Protein AF-A0AAV0IC26-F1 (afdb_monomer_lite)

Secondary structure (DSSP, 8-state):
---EE-SSSSS-GGGS--S-GGGS-TT--SSS-S------TT-B-SS-HHHHS-SSS------STT---SSS-BHHHHHHHHHHHHHHTSGGGGEE-SEEEEEEEE---S--TT-TTS---EEEEEEEPPP---------SS--------PPPP--PPEEEEEES-------SSSS--PPP-TT---

Sequence (187 aa):
MVVLFEQKHDVGGQWLFDPDVEKEDPLGATKFMEVHSSIYNSLRLLSPREIMGYTDFPFLVKEGLGRDTRRFPGHRELWLYLKEFSVHFGVRELIRFNTRVEYVGMLEGNGVCGDLGNDLKWVVRSGKLDDDIISSGNGDVNDVDYDLSIDRVERNGEVVEEVFDAVVVGNGQYSYPQLPSIKGTYN

pLDDT: mean 81.94, std 20.4, range [30.33, 97.94]

Radius of gyration: 20.24 Å; chains: 1; bounding box: 41×47×64 Å

Foldseek 3Di:
DFAAEAQAPADDQQLPDDPPQVVFDPQNPDPDTPDRHPDDQADWAPAFQQVVQDPVQGLAADDDAPADRDRTGHSNNVRVSVRVVCVVVVVVVRYDHQKDWPDKDWDDDPDDPDDPPPQTKIKIKIWHHDPQPDPDPPDDDDDDDPPDDGDDDDDPTDIDIDMDSDDDDDNDDPRRDDDDDDPPDDD

Organism: NCBI:txid586396

InterPro domains:
  IPR020946 Flavin monooxygenase-like [PF00743] (4-104)
  IPR036188 FAD/NAD(P)-binding domain superfamily [G3DSA:3.50.50.60] (1-186)
  IPR036188 FAD/NAD(P)-binding domain superfamily [SSF51905] (2-184)
  IPR050346 Flavin-containing mon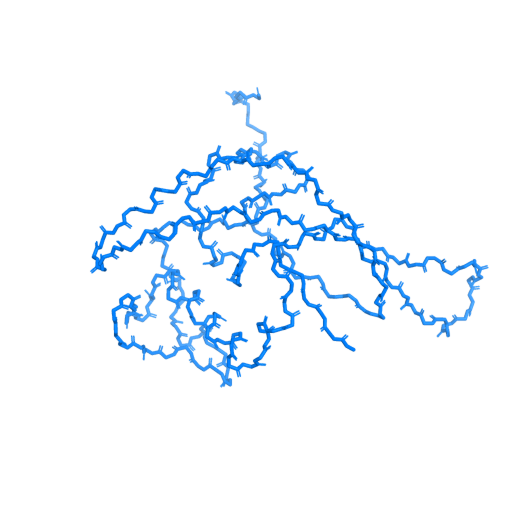ooxygenases-like [PTHR23023] (2-182)

Structure (mmCIF, N/CA/C/O backbone):
data_AF-A0AAV0IC26-F1
#
_entry.id   AF-A0AAV0IC26-F1
#
loop_
_atom_site.group_PDB
_atom_site.id
_atom_site.type_symbol
_atom_site.label_atom_id
_atom_site.label_alt_id
_atom_site.label_comp_id
_atom_site.label_asym_id
_atom_site.label_entity_id
_atom_site.label_seq_id
_atom_site.pdbx_PDB_ins_code
_atom_site.Cartn_x
_atom_site.Cartn_y
_atom_site.Cartn_z
_atom_site.occupancy
_atom_site.B_iso_or_equiv
_atom_site.auth_seq_id
_atom_site.auth_comp_id
_atom_site.auth_asym_id
_atom_site.auth_atom_id
_atom_site.pdbx_PDB_model_num
ATOM 1 N N . MET A 1 1 ? -14.973 -12.104 9.872 1.00 84.62 1 MET A N 1
ATOM 2 C CA . MET A 1 1 ? -15.022 -11.209 8.692 1.00 84.62 1 MET A CA 1
ATOM 3 C C . MET A 1 1 ? -13.732 -10.407 8.677 1.00 84.62 1 MET A C 1
ATOM 5 O O . MET A 1 1 ? -13.274 -10.060 9.756 1.00 84.62 1 MET A O 1
ATOM 9 N N . VAL A 1 2 ? -13.132 -10.161 7.512 1.00 94.94 2 VAL A N 1
ATOM 10 C CA . VAL A 1 2 ? -11.894 -9.371 7.382 1.00 94.94 2 VAL A CA 1
ATOM 11 C C . VAL A 1 2 ? -12.204 -8.137 6.544 1.00 94.94 2 VAL A C 1
ATOM 13 O O . VAL A 1 2 ? -12.902 -8.246 5.540 1.00 94.94 2 VAL A O 1
ATOM 16 N N . VAL A 1 3 ? -11.706 -6.982 6.975 1.00 96.94 3 VAL A N 1
ATOM 17 C CA . VAL A 1 3 ? -11.827 -5.698 6.278 1.00 96.94 3 VAL A CA 1
ATOM 18 C C . VAL A 1 3 ? -10.461 -5.030 6.310 1.00 96.94 3 VAL A C 1
ATOM 20 O O . VAL A 1 3 ? -9.798 -5.039 7.347 1.00 96.94 3 VAL A O 1
ATOM 23 N N . LEU A 1 4 ? -10.039 -4.468 5.182 1.00 97.94 4 LEU A N 1
ATOM 24 C CA . LEU A 1 4 ? -8.819 -3.677 5.076 1.00 97.94 4 LEU A CA 1
ATOM 25 C C . LEU A 1 4 ? -9.200 -2.214 4.853 1.00 97.94 4 LEU A C 1
ATOM 27 O O . LEU A 1 4 ? -10.139 -1.918 4.118 1.00 97.94 4 LEU A O 1
ATOM 31 N N . PHE A 1 5 ? -8.450 -1.302 5.460 1.00 97.50 5 PHE A N 1
ATOM 32 C CA . PHE A 1 5 ? -8.610 0.136 5.272 1.00 97.50 5 PHE A CA 1
ATOM 33 C C . PHE A 1 5 ? -7.370 0.671 4.562 1.00 97.50 5 PHE A C 1
ATOM 35 O O . PHE A 1 5 ? -6.255 0.426 5.019 1.00 97.50 5 PHE A O 1
ATOM 42 N N . GLU A 1 6 ? -7.569 1.374 3.450 1.00 96.94 6 GLU A N 1
ATOM 43 C CA . GLU A 1 6 ? -6.499 2.002 2.674 1.00 96.94 6 GLU A CA 1
ATOM 44 C C . GLU A 1 6 ? -6.838 3.480 2.484 1.00 96.94 6 GLU A C 1
ATOM 46 O O . GLU A 1 6 ? -7.932 3.827 2.030 1.00 96.94 6 GLU A O 1
ATOM 51 N N . GLN A 1 7 ? -5.897 4.349 2.853 1.00 94.38 7 GLN A N 1
ATOM 52 C CA . GLN A 1 7 ? -6.079 5.792 2.779 1.00 94.38 7 GLN A CA 1
ATOM 53 C C . GLN A 1 7 ? -6.169 6.268 1.327 1.00 94.38 7 GLN A C 1
ATOM 55 O O . GLN A 1 7 ? -6.916 7.202 1.055 1.00 94.38 7 GLN A O 1
ATOM 60 N N . LYS A 1 8 ? -5.412 5.664 0.405 1.00 93.19 8 LYS A N 1
ATOM 61 C CA . LYS A 1 8 ? -5.383 6.067 -1.008 1.00 93.19 8 LYS A CA 1
ATOM 62 C C . LYS A 1 8 ? -6.425 5.307 -1.842 1.00 93.19 8 LYS A C 1
ATOM 64 O O . LYS A 1 8 ? -7.134 4.420 -1.366 1.00 93.19 8 LYS A O 1
ATOM 69 N N . HIS A 1 9 ? -6.517 5.679 -3.115 1.00 94.19 9 HIS A N 1
ATOM 70 C CA . HIS A 1 9 ? -7.501 5.158 -4.069 1.00 94.19 9 HIS A CA 1
ATOM 71 C C . HIS A 1 9 ? -7.128 3.785 -4.656 1.00 94.19 9 HIS A C 1
ATOM 73 O O . HIS A 1 9 ? -7.937 3.156 -5.341 1.00 94.19 9 HIS A O 1
ATOM 79 N N . ASP A 1 10 ? -5.898 3.316 -4.434 1.00 96.06 10 ASP A N 1
ATOM 80 C CA . ASP A 1 10 ? -5.418 2.033 -4.938 1.00 96.06 10 ASP A CA 1
ATOM 81 C C . ASP A 1 10 ? -4.422 1.388 -3.968 1.00 96.06 10 ASP A C 1
ATOM 83 O O . ASP A 1 10 ? -3.937 2.012 -3.026 1.00 96.06 10 ASP A O 1
ATOM 87 N N . VAL A 1 11 ? -4.117 0.114 -4.205 1.00 96.69 11 VAL A N 1
ATOM 88 C CA . VAL A 1 11 ? -3.103 -0.619 -3.446 1.00 96.69 11 VAL A CA 1
ATOM 89 C C . VAL A 1 11 ? -1.700 -0.142 -3.804 1.00 96.69 11 VAL A C 1
ATOM 91 O O . VAL A 1 11 ? -1.452 0.398 -4.883 1.00 96.69 11 VAL A O 1
ATOM 94 N N . GLY A 1 12 ? -0.750 -0.453 -2.927 1.00 95.44 12 GLY A N 1
ATOM 95 C CA . GLY A 1 12 ? 0.678 -0.315 -3.203 1.00 95.44 12 GLY A CA 1
ATOM 96 C C . GLY A 1 12 ? 1.446 0.367 -2.083 1.00 95.44 12 GLY A C 1
ATOM 97 O O . GLY A 1 12 ? 2.653 0.144 -1.985 1.00 95.44 12 GLY A O 1
ATOM 98 N N . GLY A 1 13 ? 0.770 1.151 -1.235 1.00 95.38 13 GLY A N 1
ATOM 99 C CA . GLY A 1 13 ? 1.410 1.936 -0.181 1.00 95.38 13 GLY A CA 1
ATOM 100 C C . GLY A 1 13 ? 2.555 2.758 -0.769 1.00 95.38 13 GLY A C 1
ATOM 101 O O . GLY A 1 13 ? 2.348 3.551 -1.683 1.00 95.38 13 GLY A O 1
ATOM 102 N N . GLN A 1 14 ? 3.783 2.478 -0.331 1.00 94.19 14 GLN A N 1
ATOM 103 C CA . GLN A 1 14 ? 5.001 3.086 -0.871 1.00 94.19 14 GLN A CA 1
ATOM 104 C C . GLN A 1 14 ? 5.098 3.022 -2.407 1.00 94.19 14 GLN A C 1
ATOM 106 O O . GLN A 1 14 ? 5.594 3.957 -3.025 1.00 94.19 14 GLN A O 1
ATOM 111 N N . TRP A 1 15 ? 4.634 1.938 -3.036 1.00 96.44 15 TRP A N 1
ATOM 112 C CA . TRP A 1 15 ? 4.764 1.705 -4.480 1.00 96.44 15 TRP A CA 1
ATOM 113 C C . TRP A 1 15 ? 3.734 2.447 -5.335 1.00 96.44 15 TRP A C 1
ATOM 115 O O . TRP A 1 15 ? 3.917 2.540 -6.551 1.00 96.44 15 TRP A O 1
ATOM 125 N N . LEU A 1 16 ? 2.688 2.998 -4.713 1.00 95.62 16 LEU A N 1
ATOM 126 C CA . LEU A 1 16 ? 1.742 3.895 -5.365 1.00 95.62 16 LEU A CA 1
ATOM 127 C C . LEU A 1 16 ? 2.357 5.300 -5.415 1.00 95.62 16 LEU A C 1
ATOM 129 O O . LEU A 1 16 ? 2.228 6.078 -4.476 1.00 95.62 16 LEU A O 1
ATOM 133 N N . PHE A 1 17 ? 3.087 5.577 -6.494 1.00 94.62 17 PHE A N 1
ATOM 134 C CA . PHE A 1 17 ? 3.749 6.863 -6.717 1.00 94.62 17 PHE A CA 1
ATOM 135 C C . PHE A 1 17 ? 2.742 8.018 -6.774 1.00 94.62 17 PHE A C 1
ATOM 137 O O . PHE A 1 17 ? 1.693 7.890 -7.406 1.00 94.62 17 PHE A O 1
ATOM 144 N N . ASP A 1 18 ? 3.103 9.137 -6.149 1.00 91.44 18 ASP A N 1
ATOM 145 C CA . ASP A 1 18 ? 2.334 10.378 -6.132 1.00 91.44 18 ASP A CA 1
ATOM 146 C C . ASP A 1 18 ? 3.257 11.530 -6.581 1.00 91.44 18 ASP A C 1
ATOM 148 O O . ASP A 1 18 ? 4.258 11.787 -5.906 1.00 91.44 18 ASP A O 1
ATOM 152 N N . PRO A 1 19 ? 3.004 12.169 -7.739 1.00 90.25 19 PRO A N 1
ATOM 153 C CA . PRO A 1 19 ? 3.822 13.285 -8.208 1.00 90.25 19 PRO A CA 1
ATOM 154 C C . PRO A 1 19 ? 3.570 14.584 -7.425 1.00 90.25 19 PRO A C 1
ATOM 156 O O . PRO A 1 19 ? 4.445 15.450 -7.402 1.00 90.25 19 PRO A O 1
ATOM 159 N N . ASP A 1 20 ? 2.424 14.721 -6.752 1.00 86.50 20 ASP A N 1
ATOM 160 C CA . ASP A 1 20 ? 1.957 15.984 -6.172 1.00 86.50 20 ASP A CA 1
ATOM 161 C C . ASP A 1 20 ? 2.445 16.184 -4.730 1.00 86.50 20 ASP A C 1
ATOM 163 O O . ASP A 1 20 ? 1.667 16.393 -3.795 1.00 86.50 20 ASP A O 1
ATOM 167 N N . VAL A 1 21 ? 3.763 16.138 -4.538 1.00 83.44 21 VAL A N 1
ATOM 168 C CA . VAL A 1 21 ? 4.383 16.197 -3.202 1.00 83.44 21 VAL A CA 1
ATOM 169 C C . VAL A 1 21 ? 4.314 17.582 -2.551 1.00 83.44 21 VAL A C 1
ATOM 171 O O . VAL A 1 21 ? 4.298 17.688 -1.329 1.00 83.44 21 VAL A O 1
ATOM 174 N N . GLU A 1 22 ? 4.215 18.643 -3.356 1.00 79.44 22 GLU A N 1
ATOM 175 C CA . GLU A 1 22 ? 4.226 20.048 -2.906 1.00 79.44 22 GLU A CA 1
ATOM 176 C C . GLU A 1 22 ? 2.975 20.447 -2.101 1.00 79.44 22 GLU A C 1
ATOM 178 O O . GLU A 1 22 ? 2.914 21.534 -1.527 1.00 79.44 22 GLU A O 1
ATOM 183 N N . LYS A 1 23 ? 1.949 19.586 -2.076 1.00 72.62 23 LYS A N 1
ATOM 184 C CA . LYS A 1 23 ? 0.718 19.795 -1.298 1.00 72.62 23 LYS A CA 1
ATOM 185 C C . LYS A 1 23 ? 0.900 19.461 0.188 1.00 72.62 23 LYS A C 1
ATOM 187 O O . LYS A 1 23 ? 0.085 19.892 1.003 1.00 72.62 23 LYS A O 1
ATOM 192 N N . GLU A 1 24 ? 1.933 18.695 0.530 1.00 78.31 24 GLU A N 1
ATOM 193 C CA . GLU A 1 24 ? 2.245 18.274 1.894 1.00 78.31 24 GLU A CA 1
ATOM 194 C C . GLU A 1 24 ? 3.224 19.246 2.561 1.00 78.31 24 GLU A C 1
ATOM 196 O O . GLU A 1 24 ? 4.026 19.901 1.897 1.00 78.31 24 GLU A O 1
ATOM 201 N N . ASP A 1 25 ? 3.200 19.311 3.892 1.00 79.44 25 ASP A N 1
ATOM 202 C CA . ASP A 1 25 ? 4.288 19.949 4.629 1.00 79.44 25 ASP A CA 1
ATOM 203 C C . ASP A 1 25 ? 5.599 19.165 4.399 1.00 79.44 25 ASP A C 1
ATOM 205 O O . ASP A 1 25 ? 5.685 18.000 4.805 1.00 79.44 25 ASP A O 1
ATOM 209 N N . PRO A 1 26 ? 6.654 19.780 3.827 1.00 70.56 26 PRO A N 1
ATOM 210 C CA . PRO A 1 26 ? 7.939 19.114 3.607 1.00 70.56 26 PRO A CA 1
ATOM 211 C C . PRO A 1 26 ? 8.573 18.550 4.887 1.00 70.56 26 PRO A C 1
ATOM 213 O O . PRO A 1 26 ? 9.424 17.660 4.822 1.00 70.56 26 PRO A O 1
ATOM 216 N N . LEU A 1 27 ? 8.188 19.078 6.053 1.00 74.88 27 LEU A N 1
ATOM 217 C CA . LEU A 1 27 ? 8.675 18.648 7.361 1.00 74.88 27 LEU A CA 1
ATOM 218 C C . LEU A 1 27 ? 7.801 17.563 8.004 1.00 74.88 27 LEU A C 1
ATOM 220 O O . LEU A 1 27 ? 8.161 17.051 9.065 1.00 74.88 27 LEU A O 1
ATOM 224 N N . GLY A 1 28 ? 6.667 17.209 7.392 1.00 70.50 28 GLY A N 1
ATOM 225 C CA . GLY A 1 28 ? 5.731 16.221 7.922 1.00 70.50 28 GLY A CA 1
ATOM 226 C C . GLY A 1 28 ? 5.145 16.611 9.281 1.00 70.50 28 GLY A C 1
ATOM 227 O O . GLY A 1 28 ? 4.908 15.737 10.115 1.00 70.50 28 GLY A O 1
ATOM 228 N N . ALA A 1 29 ? 4.931 17.909 9.547 1.00 70.25 29 ALA A N 1
ATOM 229 C CA . ALA A 1 29 ? 4.375 18.365 10.826 1.00 70.25 29 ALA A CA 1
ATOM 230 C C . ALA A 1 29 ? 2.869 18.071 10.970 1.00 70.25 29 ALA A C 1
ATOM 232 O O . ALA A 1 29 ? 2.254 18.384 11.995 1.00 70.25 29 ALA A O 1
ATOM 233 N N . THR A 1 30 ? 2.255 17.462 9.956 1.00 77.38 30 THR A N 1
ATOM 234 C CA . THR A 1 30 ? 0.857 17.051 9.964 1.00 77.38 30 THR A CA 1
ATOM 235 C C . THR A 1 30 ? 0.692 15.728 10.718 1.00 77.38 30 THR A C 1
ATOM 237 O O . THR A 1 30 ? 1.507 14.808 10.652 1.00 77.38 30 THR A O 1
ATOM 240 N N . LYS A 1 31 ? -0.407 15.599 11.475 1.00 76.81 31 LYS A N 1
ATOM 241 C CA . LYS A 1 31 ? -0.734 14.344 12.179 1.00 76.81 31 LYS A CA 1
ATOM 242 C C . LYS A 1 31 ? -0.907 13.177 11.195 1.00 76.81 31 LYS A C 1
ATOM 244 O O . LYS A 1 31 ? -0.559 12.042 11.515 1.00 76.81 31 LYS A O 1
ATOM 249 N N . PHE A 1 32 ? -1.456 13.464 10.018 1.00 80.69 32 PHE A N 1
ATOM 250 C CA . PHE A 1 32 ? -1.707 12.501 8.954 1.00 80.69 32 PHE A CA 1
ATOM 251 C C . PHE A 1 32 ? -1.086 13.021 7.662 1.00 80.69 32 PHE A C 1
ATOM 253 O O . PHE A 1 32 ? -1.483 14.090 7.208 1.00 80.69 32 PHE A O 1
ATOM 260 N N . MET A 1 33 ? -0.170 12.243 7.088 1.00 81.50 33 MET A N 1
ATOM 261 C CA . MET A 1 33 ? 0.416 12.523 5.777 1.00 81.50 33 MET A CA 1
ATOM 262 C C . MET A 1 33 ? -0.602 12.201 4.682 1.00 81.50 33 MET A C 1
ATOM 264 O O . MET A 1 33 ? -1.131 11.088 4.633 1.00 81.50 33 MET A O 1
ATOM 268 N N . GLU A 1 34 ? -0.872 13.147 3.797 1.00 82.94 34 GLU A N 1
ATOM 269 C CA . GLU A 1 34 ? -1.635 12.965 2.563 1.00 82.94 34 GLU A CA 1
ATOM 270 C C . GLU A 1 34 ? -0.793 12.243 1.501 1.00 82.94 34 GLU A C 1
ATOM 272 O O . GLU A 1 34 ? -1.289 11.339 0.811 1.00 82.94 34 GLU A O 1
ATOM 277 N N . VAL A 1 35 ? 0.497 12.586 1.425 1.00 88.81 35 VAL A N 1
ATOM 278 C CA . VAL A 1 35 ? 1.479 11.935 0.550 1.00 88.81 35 VAL A CA 1
ATOM 279 C C . VAL A 1 35 ? 2.189 10.822 1.319 1.00 88.81 35 VAL A C 1
ATOM 281 O O . VAL A 1 35 ? 3.074 11.054 2.138 1.00 88.81 35 VAL A O 1
ATOM 284 N N . HIS A 1 36 ? 1.778 9.577 1.068 1.00 90.56 36 HIS A N 1
ATOM 285 C CA . HIS A 1 36 ? 2.336 8.406 1.752 1.00 90.56 36 HIS A CA 1
ATOM 286 C C . HIS A 1 36 ? 3.600 7.850 1.077 1.00 90.56 36 HIS A C 1
ATOM 288 O O . HIS A 1 36 ? 4.474 7.300 1.750 1.00 90.56 36 HIS A O 1
ATOM 294 N N . SER A 1 37 ? 3.682 7.950 -0.253 1.00 92.50 37 SER A N 1
ATOM 295 C CA . SER A 1 37 ? 4.801 7.419 -1.026 1.00 92.50 37 SER A CA 1
ATOM 296 C C . SER A 1 37 ? 5.987 8.374 -1.003 1.00 92.50 37 SER A C 1
ATOM 298 O O . SER A 1 37 ? 5.871 9.550 -1.318 1.00 92.50 37 SER A O 1
ATOM 300 N N . SER A 1 38 ? 7.155 7.822 -0.707 1.00 91.75 38 SER A N 1
ATOM 301 C CA . SER A 1 38 ? 8.470 8.476 -0.808 1.00 91.75 38 SER A CA 1
ATOM 302 C C . SER A 1 38 ? 9.248 7.976 -2.037 1.00 91.75 38 SER A C 1
ATOM 304 O O . SER A 1 38 ? 10.479 8.040 -2.082 1.00 91.75 38 SER A O 1
ATOM 306 N N . ILE A 1 39 ? 8.556 7.386 -3.018 1.00 94.31 39 ILE A N 1
ATOM 307 C CA . ILE A 1 39 ? 9.160 6.966 -4.285 1.00 94.31 39 ILE A CA 1
ATOM 308 C C . ILE A 1 39 ? 9.278 8.163 -5.219 1.00 94.31 39 ILE A C 1
ATOM 310 O O . ILE A 1 39 ? 8.367 8.969 -5.340 1.00 94.31 39 ILE A O 1
ATOM 314 N N . TYR A 1 40 ? 10.395 8.235 -5.934 1.00 93.44 40 TYR A N 1
ATOM 315 C CA . TYR A 1 40 ? 10.608 9.179 -7.023 1.00 93.44 40 TYR A CA 1
ATOM 316 C C . TYR A 1 40 ? 10.356 8.508 -8.380 1.00 93.44 40 TYR A C 1
ATOM 318 O O . TYR A 1 40 ? 10.613 7.316 -8.551 1.00 93.44 40 TYR A O 1
ATOM 326 N N . ASN A 1 41 ? 9.918 9.289 -9.370 1.00 93.88 41 ASN A N 1
ATOM 327 C CA . ASN A 1 41 ? 9.509 8.796 -10.693 1.00 93.88 41 ASN A CA 1
ATOM 328 C C . ASN A 1 41 ? 10.577 7.924 -11.395 1.00 93.88 41 ASN A C 1
ATOM 330 O O . ASN A 1 41 ? 10.284 6.921 -12.038 1.00 93.88 41 ASN A O 1
ATOM 334 N N . SER A 1 42 ? 11.860 8.268 -11.250 1.00 95.38 42 SER A N 1
ATOM 335 C CA . SER A 1 42 ? 12.960 7.524 -11.882 1.00 95.38 42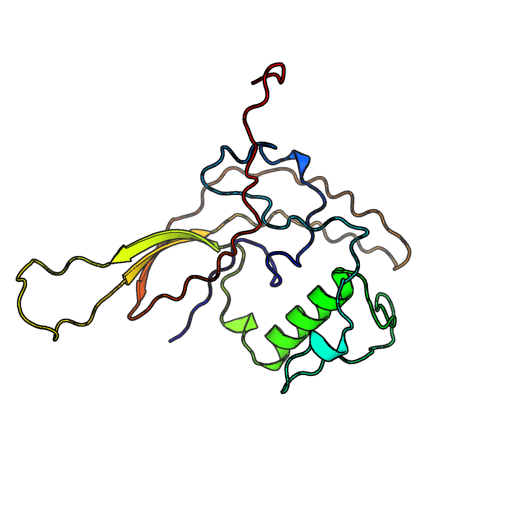 SER A CA 1
ATOM 336 C C . SER A 1 42 ? 13.399 6.263 -11.120 1.00 95.38 42 SER A C 1
ATOM 338 O O . SER A 1 42 ? 14.342 5.589 -11.553 1.00 95.38 42 SER A O 1
ATOM 340 N N . LEU A 1 43 ? 12.746 5.916 -10.001 1.00 96.94 43 LEU A N 1
ATOM 341 C CA . LEU A 1 43 ? 13.147 4.800 -9.147 1.00 96.94 43 LEU A CA 1
ATOM 342 C C . LEU A 1 43 ? 13.070 3.468 -9.892 1.00 96.94 43 LEU A C 1
ATOM 344 O O . LEU A 1 43 ? 12.044 3.085 -10.462 1.00 96.94 43 LEU A O 1
ATOM 348 N N . ARG A 1 44 ? 14.161 2.710 -9.792 1.00 96.69 44 ARG A N 1
ATOM 349 C CA . ARG A 1 44 ? 14.235 1.296 -10.161 1.00 96.69 44 ARG A CA 1
ATOM 350 C C . ARG A 1 44 ? 14.449 0.450 -8.929 1.00 96.69 44 ARG A C 1
ATOM 352 O O . ARG A 1 44 ? 15.066 0.894 -7.963 1.00 96.69 44 ARG A O 1
ATOM 359 N N . LEU A 1 45 ? 13.969 -0.785 -8.991 1.00 96.19 45 LEU A N 1
ATOM 360 C CA . LEU A 1 45 ? 14.202 -1.740 -7.924 1.00 96.19 45 LEU A CA 1
ATOM 361 C C . LEU A 1 45 ? 15.705 -1.968 -7.753 1.00 96.19 45 LEU A C 1
ATOM 363 O O . LEU A 1 45 ? 16.428 -2.199 -8.721 1.00 96.19 45 LEU A O 1
ATOM 367 N N . LEU A 1 46 ? 16.154 -1.937 -6.500 1.00 95.75 46 LEU A N 1
ATOM 368 C CA . LEU A 1 46 ? 17.521 -2.305 -6.125 1.00 95.75 46 LEU A CA 1
ATOM 369 C C . LEU A 1 46 ? 17.744 -3.823 -6.222 1.00 95.75 46 LEU A C 1
ATOM 371 O O . LEU A 1 46 ? 18.874 -4.286 -6.353 1.00 95.75 46 LEU A O 1
ATOM 375 N N . SER A 1 47 ? 16.656 -4.591 -6.179 1.00 95.69 47 SER A N 1
ATOM 376 C CA . SER A 1 47 ? 16.644 -6.049 -6.195 1.00 95.69 47 SER A CA 1
ATOM 377 C C . SER A 1 47 ? 16.041 -6.584 -7.498 1.00 95.69 47 SER A C 1
ATOM 379 O O . SER A 1 47 ? 15.124 -5.966 -8.048 1.00 95.69 47 SER A O 1
ATOM 381 N N . PRO A 1 48 ? 16.531 -7.730 -8.004 1.00 96.62 48 PRO A N 1
ATOM 382 C CA . PRO A 1 48 ? 15.981 -8.347 -9.202 1.00 96.62 48 PRO A CA 1
ATOM 383 C C . PRO A 1 48 ? 14.562 -8.874 -8.939 1.00 96.62 48 PRO A C 1
ATOM 385 O O . PRO A 1 48 ? 14.254 -9.312 -7.827 1.00 96.62 48 PRO A O 1
ATOM 388 N N . ARG A 1 49 ? 13.693 -8.846 -9.958 1.00 96.12 49 ARG A N 1
ATOM 389 C CA . ARG A 1 49 ? 12.277 -9.256 -9.840 1.00 96.12 49 ARG A CA 1
ATOM 390 C C . ARG A 1 49 ? 12.100 -10.649 -9.226 1.00 96.12 49 ARG A C 1
ATOM 392 O O . ARG A 1 49 ? 11.183 -10.869 -8.445 1.00 96.12 49 ARG A O 1
ATOM 399 N N . GLU A 1 50 ? 13.026 -11.559 -9.504 1.00 95.12 50 GLU A N 1
ATOM 400 C CA . GLU A 1 50 ? 12.986 -12.959 -9.086 1.00 95.12 50 GLU A CA 1
ATOM 401 C C . GLU A 1 50 ? 13.014 -13.136 -7.563 1.00 95.12 50 GLU A C 1
ATOM 403 O O . GLU A 1 50 ? 12.430 -14.093 -7.067 1.00 95.12 50 GLU A O 1
ATOM 408 N N . ILE A 1 51 ? 13.658 -12.223 -6.823 1.00 95.94 51 ILE A N 1
ATOM 409 C CA . ILE A 1 51 ? 13.694 -12.273 -5.348 1.00 95.94 51 ILE A CA 1
ATOM 410 C C . ILE A 1 51 ? 12.648 -11.366 -4.693 1.00 95.94 51 ILE A C 1
ATOM 412 O O . ILE A 1 51 ? 12.485 -11.397 -3.479 1.00 95.94 51 ILE A O 1
ATOM 416 N N . MET A 1 52 ? 11.973 -10.539 -5.491 1.00 95.25 52 MET A N 1
ATOM 417 C CA . MET A 1 52 ? 10.904 -9.644 -5.043 1.00 95.25 52 MET A CA 1
ATOM 418 C C . MET A 1 52 ? 9.516 -10.286 -5.188 1.00 95.25 52 MET A C 1
ATOM 420 O O . MET A 1 52 ? 8.552 -9.787 -4.613 1.00 95.25 52 MET A O 1
ATOM 424 N N . GLY A 1 53 ? 9.401 -11.364 -5.971 1.00 95.81 53 GLY A N 1
ATOM 425 C CA . GLY A 1 53 ? 8.162 -12.118 -6.144 1.00 95.81 53 GLY A CA 1
ATOM 426 C C . GLY A 1 53 ? 7.833 -13.023 -4.957 1.00 95.81 53 GLY A C 1
ATOM 427 O O . GLY A 1 53 ? 8.725 -13.502 -4.256 1.00 95.81 53 GLY A O 1
ATOM 428 N N . TYR A 1 54 ? 6.545 -13.297 -4.764 1.00 96.69 54 TYR A N 1
ATOM 429 C CA . TYR A 1 54 ? 6.079 -14.281 -3.792 1.00 96.69 54 TYR A CA 1
ATOM 430 C C . TYR A 1 54 ? 6.230 -15.694 -4.359 1.00 96.69 54 TYR A C 1
ATOM 432 O O . TYR A 1 54 ? 6.216 -15.904 -5.573 1.00 96.69 54 TYR A O 1
ATOM 440 N N . THR A 1 55 ? 6.381 -16.684 -3.479 1.00 95.62 55 THR A N 1
ATOM 441 C CA . THR A 1 55 ? 6.606 -18.081 -3.887 1.00 95.62 55 THR A CA 1
ATOM 442 C C . THR A 1 55 ? 5.420 -18.666 -4.663 1.00 95.62 55 THR A C 1
ATOM 444 O O . THR A 1 55 ? 5.619 -19.456 -5.580 1.00 95.62 55 THR A O 1
ATOM 447 N N . ASP A 1 56 ? 4.201 -18.262 -4.318 1.00 96.56 56 ASP A N 1
ATOM 448 C CA . ASP A 1 56 ? 2.931 -18.667 -4.931 1.00 96.56 56 ASP A CA 1
ATOM 449 C C . ASP A 1 56 ? 2.423 -17.688 -6.004 1.00 96.56 56 ASP A C 1
ATOM 451 O O . ASP A 1 56 ? 1.491 -18.005 -6.743 1.00 96.56 56 ASP A O 1
ATOM 455 N N . PHE A 1 57 ? 3.062 -16.526 -6.141 1.00 97.62 57 PHE A N 1
ATOM 456 C CA . PHE A 1 57 ? 2.758 -15.532 -7.164 1.00 97.62 57 PHE A CA 1
ATOM 457 C C . PHE A 1 57 ? 4.062 -14.914 -7.687 1.00 97.62 57 PHE A C 1
ATOM 459 O O . PHE A 1 57 ? 4.468 -13.842 -7.249 1.00 97.62 57 PHE A O 1
ATOM 466 N N . PRO A 1 58 ? 4.787 -15.596 -8.588 1.00 97.31 58 PRO A N 1
ATOM 467 C CA . PRO A 1 58 ? 6.109 -15.152 -9.011 1.00 97.31 58 PRO A CA 1
ATOM 468 C C . PRO A 1 58 ? 6.049 -13.855 -9.829 1.00 97.31 58 PRO A C 1
ATOM 470 O O . PRO A 1 58 ? 5.187 -13.668 -10.691 1.00 97.31 58 PRO A O 1
ATOM 473 N N . PHE A 1 59 ? 7.027 -12.972 -9.621 1.00 97.56 59 PHE A N 1
ATOM 474 C CA . PHE A 1 59 ? 7.141 -11.710 -10.353 1.00 97.56 59 PHE A CA 1
ATOM 475 C C . PHE A 1 59 ? 7.818 -11.918 -11.717 1.00 97.56 59 PHE A C 1
ATOM 477 O O . PHE A 1 59 ? 9.010 -11.671 -11.910 1.00 97.56 59 PHE A O 1
ATOM 484 N N . LEU A 1 60 ? 7.039 -12.427 -12.671 1.00 96.12 60 LEU A N 1
ATOM 485 C CA . LEU A 1 60 ? 7.506 -12.795 -14.009 1.00 96.12 60 LEU A CA 1
ATOM 486 C C . LEU A 1 60 ? 7.599 -11.598 -14.964 1.00 96.12 60 LEU A C 1
ATOM 488 O O . LEU A 1 60 ? 7.025 -10.532 -14.740 1.00 96.12 60 LEU A O 1
ATOM 492 N N . VAL A 1 61 ? 8.349 -11.776 -16.054 1.00 97.25 61 VAL A N 1
ATOM 493 C CA . VAL A 1 61 ? 8.365 -10.825 -17.173 1.00 97.25 61 VAL A CA 1
ATOM 494 C C . VAL A 1 61 ? 7.024 -10.881 -17.893 1.00 97.25 61 VAL A C 1
ATOM 496 O O . VAL A 1 61 ? 6.569 -11.954 -18.284 1.00 97.25 61 VAL A O 1
ATOM 499 N N . LYS A 1 62 ? 6.406 -9.713 -18.071 1.00 94.81 62 LYS A N 1
ATOM 500 C CA . LYS A 1 62 ? 5.208 -9.532 -18.886 1.00 94.81 62 LYS A CA 1
ATOM 501 C C . LYS A 1 62 ? 5.523 -8.562 -20.010 1.00 94.81 62 LYS A C 1
ATOM 503 O O . LYS A 1 62 ? 6.073 -7.491 -19.770 1.00 94.81 62 LYS A O 1
ATOM 508 N N . GLU A 1 63 ? 5.188 -8.957 -21.227 1.00 93.94 63 GLU A N 1
ATOM 509 C CA . GLU A 1 63 ? 5.282 -8.093 -22.398 1.00 93.94 63 GLU A CA 1
ATOM 510 C C . GLU A 1 63 ? 3.979 -7.316 -22.580 1.00 93.94 63 GLU A C 1
ATOM 512 O O . GLU A 1 63 ? 2.915 -7.730 -22.116 1.00 93.94 63 GLU A O 1
ATOM 517 N N . GLY A 1 64 ? 4.067 -6.173 -23.251 1.00 92.38 64 GLY A N 1
ATOM 518 C CA . GLY A 1 64 ? 2.922 -5.321 -23.528 1.00 92.38 64 GLY A CA 1
ATOM 519 C C . GLY A 1 64 ? 3.209 -3.855 -23.255 1.00 92.38 64 GLY A C 1
ATOM 520 O O . GLY A 1 64 ? 4.234 -3.473 -22.685 1.00 92.38 64 GLY A O 1
ATOM 521 N N . LEU A 1 65 ? 2.273 -3.026 -23.690 1.00 90.31 65 LEU A N 1
ATOM 522 C CA . LEU A 1 65 ? 2.376 -1.584 -23.576 1.00 90.31 65 LEU A CA 1
ATOM 523 C C . LEU A 1 65 ? 2.419 -1.153 -22.103 1.00 90.31 65 LEU A C 1
ATOM 525 O O . LEU A 1 65 ? 1.580 -1.552 -21.296 1.00 90.31 65 LEU A O 1
ATOM 529 N N . GLY A 1 66 ? 3.425 -0.355 -21.746 1.00 88.81 66 GLY A N 1
ATOM 530 C CA . GLY A 1 66 ? 3.624 0.120 -20.377 1.00 88.81 66 GLY A CA 1
ATOM 531 C C . GLY A 1 66 ? 4.174 -0.922 -19.395 1.00 88.81 66 GLY A C 1
ATOM 532 O O . GLY A 1 66 ? 4.157 -0.657 -18.194 1.00 88.81 66 GLY A O 1
ATOM 533 N N . ARG A 1 67 ? 4.651 -2.088 -19.853 1.00 95.88 67 ARG A N 1
ATOM 534 C CA . ARG A 1 67 ? 5.394 -3.037 -19.005 1.00 95.88 67 ARG A CA 1
ATOM 535 C C . ARG A 1 67 ? 6.893 -2.794 -19.076 1.00 95.88 67 ARG A C 1
ATOM 537 O O . ARG A 1 67 ? 7.430 -2.378 -20.100 1.00 95.88 67 ARG A O 1
ATOM 544 N N . ASP A 1 68 ? 7.574 -3.100 -17.981 1.00 96.88 68 ASP A N 1
ATOM 545 C CA . ASP A 1 68 ? 9.028 -3.086 -17.911 1.00 96.88 68 ASP A CA 1
ATOM 546 C C . ASP A 1 68 ? 9.558 -4.521 -17.878 1.00 96.88 68 ASP A C 1
ATOM 548 O O . ASP A 1 68 ? 9.329 -5.245 -16.913 1.00 96.88 68 ASP A O 1
ATOM 552 N N . THR A 1 69 ? 10.291 -4.943 -18.910 1.00 97.25 69 THR A N 1
ATOM 553 C CA . THR A 1 69 ? 10.828 -6.311 -19.036 1.00 97.25 69 THR A CA 1
ATOM 554 C C . THR A 1 69 ? 12.220 -6.491 -18.420 1.00 97.25 69 THR A C 1
ATOM 556 O O . THR A 1 69 ? 12.756 -7.599 -18.394 1.00 97.25 69 THR A O 1
ATOM 559 N N . ARG A 1 70 ? 12.834 -5.426 -17.887 1.00 96.94 70 ARG A N 1
ATOM 560 C CA . ARG A 1 70 ? 14.206 -5.459 -17.353 1.00 96.94 70 ARG A CA 1
ATOM 561 C C . ARG A 1 70 ? 14.272 -6.254 -16.055 1.00 96.94 70 ARG A C 1
ATOM 563 O O . ARG A 1 70 ? 13.372 -6.181 -15.227 1.00 96.94 70 ARG A O 1
ATOM 570 N N . ARG A 1 71 ? 15.381 -6.950 -15.798 1.00 96.50 71 ARG A N 1
ATOM 571 C CA . ARG A 1 71 ? 15.568 -7.717 -14.548 1.00 96.50 71 ARG A CA 1
ATOM 572 C C . ARG A 1 71 ? 15.415 -6.865 -13.275 1.00 96.50 71 ARG A C 1
ATOM 574 O O . ARG A 1 71 ? 14.897 -7.355 -12.279 1.00 96.50 71 ARG A O 1
ATOM 581 N N . PHE A 1 72 ? 15.794 -5.587 -13.361 1.00 97.62 72 PHE A N 1
ATOM 582 C CA . PHE A 1 72 ? 15.606 -4.547 -12.343 1.00 97.62 72 PHE A CA 1
ATOM 583 C C . PHE A 1 72 ? 14.640 -3.480 -12.888 1.00 97.62 72 PHE A C 1
ATOM 585 O O . PHE A 1 72 ? 15.084 -2.488 -13.490 1.00 97.62 72 PHE A O 1
ATOM 592 N N . PRO A 1 73 ? 13.321 -3.721 -12.799 1.00 97.38 73 PRO A N 1
ATOM 593 C CA . PRO A 1 73 ? 12.346 -2.834 -13.408 1.00 97.38 73 PRO A CA 1
ATOM 594 C C . PRO A 1 73 ? 12.169 -1.529 -12.613 1.00 97.38 73 PRO A C 1
ATOM 596 O O . PRO A 1 73 ? 12.666 -1.384 -11.496 1.00 97.38 73 PRO A O 1
ATOM 599 N N . GLY A 1 74 ? 11.472 -0.561 -13.202 1.00 97.00 74 GLY A N 1
ATOM 600 C CA . GLY A 1 74 ? 10.993 0.643 -12.522 1.00 97.00 74 GLY A CA 1
ATOM 601 C C . GLY A 1 74 ? 9.941 0.334 -11.451 1.00 97.00 74 GLY A C 1
ATOM 602 O O . GLY A 1 74 ? 9.285 -0.709 -11.497 1.00 97.00 74 GLY A O 1
ATOM 603 N N . HIS A 1 75 ? 9.737 1.261 -10.513 1.00 96.94 75 HIS A N 1
ATOM 604 C CA . HIS A 1 75 ? 8.762 1.112 -9.422 1.00 96.94 75 HIS A CA 1
ATOM 605 C C . HIS A 1 75 ? 7.339 0.783 -9.915 1.00 96.94 75 HIS A C 1
ATOM 607 O O . HIS A 1 75 ? 6.641 -0.023 -9.301 1.00 96.94 75 HIS A O 1
ATOM 613 N N . ARG A 1 76 ? 6.930 1.343 -11.065 1.00 96.62 76 ARG A N 1
ATOM 614 C CA . ARG A 1 76 ? 5.606 1.126 -11.667 1.00 96.62 76 ARG A CA 1
ATOM 615 C C . ARG A 1 76 ? 5.320 -0.346 -11.972 1.00 96.62 76 ARG A C 1
ATOM 617 O O . ARG A 1 76 ? 4.196 -0.798 -11.794 1.00 96.62 76 ARG A O 1
ATOM 624 N N . GLU A 1 77 ? 6.322 -1.103 -12.408 1.00 97.81 77 GLU A N 1
ATOM 625 C CA . GLU A 1 77 ? 6.159 -2.531 -12.713 1.00 97.81 77 GLU A CA 1
ATOM 626 C C . GLU A 1 77 ? 5.900 -3.350 -11.440 1.00 97.81 77 GLU A C 1
ATOM 628 O O . GLU A 1 77 ? 5.090 -4.275 -11.462 1.00 97.81 77 GLU A O 1
ATOM 633 N N . LEU A 1 78 ? 6.539 -2.986 -10.320 1.00 97.50 78 LEU A N 1
ATOM 634 C CA . LEU A 1 78 ? 6.285 -3.627 -9.028 1.00 97.50 78 LEU A CA 1
ATOM 635 C C . LEU A 1 78 ? 4.888 -3.289 -8.499 1.00 97.50 78 LEU A C 1
ATOM 637 O O . LEU A 1 78 ? 4.187 -4.177 -8.021 1.00 97.50 78 LEU A O 1
ATOM 641 N N . TRP A 1 79 ? 4.453 -2.035 -8.634 1.00 97.50 79 TRP A N 1
ATOM 642 C CA . TRP A 1 79 ? 3.081 -1.646 -8.305 1.00 97.50 79 TRP A CA 1
ATOM 643 C C . TRP A 1 79 ? 2.046 -2.440 -9.114 1.00 97.50 79 TRP A C 1
ATOM 645 O O . TRP A 1 79 ? 1.107 -2.984 -8.534 1.00 97.50 79 TRP A O 1
ATOM 655 N N . LEU A 1 80 ? 2.244 -2.590 -10.430 1.00 97.44 80 LEU A N 1
ATOM 656 C CA . LEU A 1 80 ? 1.369 -3.416 -11.269 1.00 97.44 80 LEU A CA 1
ATOM 657 C C . LEU A 1 80 ? 1.329 -4.874 -10.798 1.00 97.44 80 LEU A C 1
ATOM 659 O O . LEU A 1 80 ? 0.251 -5.457 -10.731 1.00 97.44 80 LEU A O 1
ATOM 663 N N . TYR A 1 81 ? 2.476 -5.451 -10.437 1.00 97.69 81 TYR A N 1
ATOM 664 C CA . TYR A 1 81 ? 2.549 -6.801 -9.876 1.00 97.69 81 TYR A CA 1
ATOM 665 C C . TYR A 1 81 ? 1.752 -6.935 -8.563 1.00 97.69 81 TYR A C 1
ATOM 667 O O . TYR A 1 81 ? 0.975 -7.877 -8.417 1.00 97.69 81 TYR A O 1
ATOM 675 N N . LEU A 1 82 ? 1.866 -5.975 -7.637 1.00 97.69 82 LEU A N 1
ATOM 676 C CA . LEU A 1 82 ? 1.096 -5.968 -6.382 1.00 97.69 82 LEU A CA 1
ATOM 677 C C . LEU A 1 82 ? -0.410 -5.784 -6.626 1.00 97.69 82 LEU A C 1
ATOM 679 O O . LEU A 1 82 ? -1.240 -6.411 -5.965 1.00 97.69 82 LEU A O 1
ATOM 683 N N . LYS A 1 83 ? -0.777 -4.957 -7.608 1.00 97.38 83 LYS A N 1
ATOM 684 C CA . LYS A 1 83 ? -2.168 -4.773 -8.026 1.00 97.38 83 LYS A CA 1
ATOM 685 C C . LYS A 1 83 ? -2.748 -6.066 -8.592 1.00 97.38 83 LYS A C 1
ATOM 687 O O . LYS A 1 83 ? -3.831 -6.478 -8.178 1.00 97.38 83 LYS A O 1
ATOM 692 N N . GLU A 1 84 ? -2.015 -6.742 -9.471 1.00 97.44 84 GLU A N 1
ATOM 693 C CA . GLU A 1 84 ? -2.397 -8.047 -10.020 1.00 97.44 84 GLU A CA 1
ATOM 694 C C . GLU A 1 84 ? -2.523 -9.112 -8.927 1.00 97.44 84 GLU A C 1
ATOM 696 O O . GLU A 1 84 ? -3.502 -9.854 -8.932 1.00 97.44 84 GLU A O 1
ATOM 701 N N . PHE A 1 85 ? -1.598 -9.145 -7.962 1.00 97.81 85 PHE A N 1
ATOM 702 C CA . PHE A 1 85 ? -1.685 -10.013 -6.785 1.00 97.81 85 PHE A CA 1
ATOM 703 C C . PHE A 1 85 ? -2.991 -9.774 -6.015 1.00 97.81 85 PHE A C 1
ATOM 705 O O . PHE A 1 85 ? -3.727 -10.718 -5.726 1.00 97.81 85 PHE A O 1
ATOM 712 N N . SER A 1 86 ? -3.325 -8.507 -5.734 1.00 97.62 86 SER A N 1
ATOM 713 C CA . SER A 1 86 ? -4.536 -8.164 -4.976 1.00 97.62 86 SER A CA 1
ATOM 714 C C . SER A 1 86 ? -5.825 -8.611 -5.673 1.00 97.62 86 SER A C 1
ATOM 716 O O . SER A 1 86 ? -6.780 -9.000 -5.004 1.00 97.62 86 SER A O 1
ATOM 718 N N . VAL A 1 87 ? -5.850 -8.578 -7.009 1.00 97.75 87 VAL A N 1
ATOM 719 C CA . VAL A 1 87 ? -6.983 -9.057 -7.812 1.00 97.75 87 VAL A CA 1
ATOM 720 C C . VAL A 1 87 ? -7.007 -10.582 -7.861 1.00 97.75 87 VAL A C 1
ATOM 722 O O . VAL A 1 87 ? -8.064 -11.174 -7.678 1.00 97.75 87 VAL A O 1
ATOM 725 N N . HIS A 1 88 ? -5.857 -11.225 -8.076 1.00 97.81 88 HIS A N 1
ATOM 726 C CA . HIS A 1 88 ? -5.753 -12.677 -8.217 1.00 97.81 88 HIS A CA 1
ATOM 727 C C . HIS A 1 88 ? -6.269 -13.429 -6.984 1.00 97.81 88 HIS A C 1
ATOM 729 O O . HIS A 1 88 ? -6.987 -14.415 -7.123 1.00 97.81 88 HIS A O 1
ATOM 735 N N . PHE A 1 89 ? -5.935 -12.943 -5.787 1.00 97.44 89 PHE A N 1
ATOM 736 C CA . PHE A 1 89 ? -6.345 -13.557 -4.522 1.00 97.44 89 PHE A CA 1
ATOM 737 C C . PHE A 1 89 ? -7.629 -12.959 -3.927 1.00 97.44 89 PHE A C 1
ATOM 739 O O . PHE A 1 89 ? -7.959 -13.258 -2.782 1.00 97.44 89 PHE A O 1
ATOM 746 N N . GLY A 1 90 ? -8.331 -12.079 -4.651 1.00 96.81 90 GLY A N 1
ATOM 747 C CA . GLY A 1 90 ? -9.556 -11.430 -4.163 1.00 96.81 90 GLY A CA 1
ATOM 748 C C . GLY A 1 90 ? -9.337 -10.424 -3.027 1.00 96.81 90 GLY A C 1
ATOM 749 O O . GLY A 1 90 ? -10.282 -9.809 -2.556 1.00 96.81 90 GLY A O 1
ATOM 750 N N . VAL A 1 91 ? -8.098 -10.166 -2.593 1.00 96.56 91 VAL A N 1
ATOM 751 C CA . VAL A 1 91 ? -7.808 -9.223 -1.495 1.00 96.56 91 VAL A CA 1
ATOM 752 C C . VAL A 1 91 ? -8.347 -7.828 -1.802 1.00 96.56 91 VAL A C 1
ATOM 754 O O . VAL A 1 91 ? -8.808 -7.141 -0.896 1.00 96.56 91 VAL A O 1
ATOM 757 N N . ARG A 1 92 ? -8.343 -7.417 -3.077 1.00 96.81 92 ARG A N 1
ATOM 758 C CA . ARG A 1 92 ? -8.843 -6.105 -3.503 1.00 96.81 92 ARG A CA 1
ATOM 759 C C . ARG A 1 92 ? -10.289 -5.846 -3.069 1.00 96.81 92 ARG A C 1
ATOM 761 O O . ARG A 1 92 ? -10.606 -4.710 -2.735 1.00 96.81 92 ARG A O 1
ATOM 768 N N . GLU A 1 93 ? -11.150 -6.862 -3.061 1.00 96.25 93 GLU A N 1
ATOM 769 C CA . GLU A 1 93 ? -12.573 -6.704 -2.718 1.00 96.25 93 GLU A CA 1
ATOM 770 C C . GLU A 1 93 ? -12.820 -6.539 -1.211 1.00 96.25 93 GLU A C 1
ATOM 772 O O . GLU A 1 93 ? -13.884 -6.084 -0.798 1.00 96.25 93 GLU A O 1
ATOM 777 N N . LEU A 1 94 ? -11.813 -6.852 -0.390 1.00 97.62 94 LEU A N 1
ATOM 778 C CA . LEU A 1 94 ? -11.837 -6.671 1.061 1.00 97.62 94 LEU A CA 1
ATOM 779 C C . LEU A 1 94 ? -11.403 -5.259 1.489 1.00 97.62 94 LEU A C 1
ATOM 781 O O . LEU A 1 94 ? -11.516 -4.915 2.669 1.00 97.62 94 LEU A O 1
ATOM 785 N N . ILE A 1 95 ? -10.868 -4.459 0.560 1.00 97.69 95 ILE A N 1
ATOM 786 C CA . ILE A 1 95 ? -10.262 -3.156 0.844 1.00 97.69 95 ILE A CA 1
ATOM 787 C C . ILE A 1 95 ? -11.289 -2.038 0.689 1.00 97.69 95 ILE A C 1
ATOM 789 O O . ILE A 1 95 ? -11.896 -1.845 -0.364 1.00 97.69 95 ILE A O 1
ATOM 793 N N . ARG A 1 96 ? -11.420 -1.229 1.737 1.00 96.88 96 ARG A N 1
ATOM 794 C CA . ARG A 1 96 ? -12.100 0.062 1.711 1.00 96.88 96 ARG A CA 1
ATOM 795 C C . ARG A 1 96 ? -11.073 1.143 1.379 1.00 96.88 96 ARG A C 1
ATOM 797 O O . ARG A 1 96 ? -10.401 1.658 2.268 1.00 96.88 96 ARG A O 1
ATOM 804 N N . PHE A 1 97 ? -10.960 1.461 0.091 1.00 96.38 97 PHE A N 1
ATOM 805 C CA . PHE A 1 97 ? -10.127 2.564 -0.405 1.00 96.38 97 PHE A CA 1
ATOM 806 C C . PHE A 1 97 ? -10.664 3.929 0.031 1.00 96.38 97 PHE A C 1
ATOM 808 O O . PHE A 1 97 ? -11.829 4.044 0.450 1.00 96.38 97 PHE A O 1
ATOM 815 N N . ASN A 1 98 ? -9.815 4.953 -0.076 1.00 94.06 98 ASN A N 1
ATOM 816 C CA . ASN A 1 98 ? -10.107 6.330 0.326 1.00 94.06 98 ASN A CA 1
ATOM 817 C C . ASN A 1 98 ? -10.665 6.398 1.753 1.00 94.06 98 ASN A C 1
ATOM 819 O O . ASN A 1 98 ? -11.614 7.121 2.035 1.00 94.06 98 ASN A O 1
ATOM 823 N N . THR A 1 99 ? -10.148 5.555 2.649 1.00 94.81 99 THR A N 1
ATOM 824 C CA . THR A 1 99 ? -10.634 5.439 4.026 1.00 94.81 99 THR A CA 1
ATOM 825 C C . THR A 1 99 ? -9.456 5.490 4.982 1.00 94.81 99 THR A C 1
ATOM 827 O O . THR A 1 99 ? -8.652 4.562 5.059 1.00 94.81 99 THR A O 1
ATOM 830 N N . ARG A 1 100 ? -9.352 6.586 5.733 1.00 94.19 100 ARG A N 1
ATOM 831 C CA . ARG A 1 100 ? -8.273 6.788 6.700 1.00 94.19 100 ARG A CA 1
ATOM 832 C C . ARG A 1 100 ? -8.701 6.294 8.072 1.00 94.19 100 ARG A C 1
ATOM 834 O O . ARG A 1 100 ? -9.734 6.713 8.584 1.00 94.19 100 ARG A O 1
ATOM 841 N N . VAL A 1 101 ? -7.878 5.456 8.695 1.00 95.44 101 VAL A N 1
ATOM 842 C CA . VAL A 1 101 ? -8.026 5.107 10.113 1.00 95.44 101 VAL A CA 1
ATOM 843 C C . VAL A 1 101 ? -7.422 6.225 10.959 1.00 95.44 101 VAL A C 1
ATOM 845 O O . VAL A 1 101 ? -6.246 6.550 10.822 1.00 95.44 101 VAL A O 1
ATOM 848 N N . GLU A 1 102 ? -8.224 6.817 11.838 1.00 93.75 102 GLU A N 1
ATOM 849 C CA . GLU A 1 102 ? -7.813 7.944 12.684 1.00 93.75 102 GLU A CA 1
ATOM 850 C C . GLU A 1 102 ? -7.465 7.515 14.111 1.00 93.75 102 GLU A C 1
ATOM 852 O O . GLU A 1 102 ? -6.729 8.213 14.818 1.00 93.75 102 GLU A O 1
ATOM 857 N N . TYR A 1 103 ? -8.010 6.377 14.547 1.00 94.50 103 TYR A N 1
ATOM 858 C CA . TYR A 1 103 ? -7.796 5.838 15.881 1.00 94.50 103 TYR A CA 1
ATOM 859 C C . TYR A 1 103 ? -8.021 4.329 15.921 1.00 94.50 103 TYR A C 1
ATOM 861 O O . TYR A 1 103 ? -8.981 3.818 15.346 1.00 94.50 103 TYR A O 1
ATOM 869 N N . VAL A 1 104 ? -7.169 3.649 16.685 1.00 95.31 104 VAL A N 1
ATOM 870 C CA . VAL A 1 104 ? -7.354 2.266 17.117 1.00 95.31 104 VAL A CA 1
ATOM 871 C C . VAL A 1 104 ? -7.126 2.230 18.622 1.00 95.31 104 VAL A C 1
ATOM 873 O O . VAL A 1 104 ? -6.126 2.763 19.106 1.00 95.31 104 VAL A O 1
ATOM 876 N N . GLY A 1 105 ? -8.037 1.609 19.359 1.00 94.56 105 GLY A N 1
ATOM 877 C CA . GLY A 1 105 ? -7.920 1.448 20.804 1.00 94.56 105 GLY A CA 1
ATOM 878 C C . GLY A 1 105 ? -8.579 0.166 21.279 1.00 94.56 105 GLY A C 1
ATOM 879 O O . GLY A 1 105 ? -9.433 -0.392 20.595 1.00 94.56 105 GLY A O 1
ATOM 880 N N . MET A 1 106 ? -8.181 -0.314 22.451 1.00 92.00 106 MET A N 1
ATOM 881 C CA . MET A 1 106 ? -8.912 -1.391 23.111 1.00 92.00 106 MET A CA 1
ATOM 882 C C . MET A 1 106 ? -10.206 -0.828 23.691 1.00 92.00 106 MET A C 1
ATOM 884 O O . MET A 1 106 ? -10.201 0.246 24.292 1.00 92.00 106 MET A O 1
ATOM 888 N N . LEU A 1 107 ? -11.307 -1.554 23.526 1.00 85.81 107 LEU A N 1
ATOM 889 C CA . LEU A 1 107 ? -12.546 -1.225 24.214 1.00 85.81 107 LEU A CA 1
ATOM 890 C C . LEU A 1 107 ? -12.377 -1.633 25.684 1.00 85.81 107 LEU A C 1
ATOM 892 O O . LEU A 1 107 ? -12.288 -2.824 25.985 1.00 85.81 107 LEU A O 1
ATOM 896 N N . GLU A 1 108 ? -12.264 -0.664 26.596 1.00 69.69 108 GLU A N 1
ATOM 897 C CA . GLU A 1 108 ? -12.131 -0.972 28.022 1.00 69.69 108 GLU A CA 1
ATOM 898 C C . GLU A 1 108 ? -13.404 -1.667 28.525 1.00 69.69 108 GLU A C 1
ATOM 900 O O . GLU A 1 108 ? -14.486 -1.083 28.579 1.00 69.69 108 GLU A O 1
ATOM 905 N N . GLY A 1 109 ? -13.275 -2.941 28.899 1.00 59.06 109 GLY A N 1
ATOM 906 C CA . GLY A 1 109 ? -14.285 -3.622 29.695 1.00 59.06 109 GLY A CA 1
ATOM 907 C C . GLY A 1 109 ? -14.261 -3.047 31.107 1.00 59.06 109 GLY A C 1
ATOM 908 O O . GLY A 1 109 ? -13.193 -2.985 31.714 1.00 59.06 109 GLY A O 1
ATOM 909 N N . ASN A 1 110 ? -15.420 -2.624 31.623 1.00 51.75 110 ASN A N 1
ATOM 910 C CA . ASN A 1 110 ? -15.583 -2.159 33.004 1.00 51.75 110 ASN A CA 1
ATOM 911 C C . ASN A 1 110 ? -14.791 -3.062 33.963 1.00 51.75 110 ASN A C 1
ATOM 913 O O . ASN A 1 110 ? -15.037 -4.266 34.043 1.00 51.75 110 ASN A O 1
ATOM 917 N N . GLY A 1 111 ? -13.786 -2.472 34.609 1.00 52.00 111 GLY A N 1
ATOM 918 C CA . GLY A 1 111 ? -12.637 -3.202 35.123 1.00 52.00 111 GLY A CA 1
ATOM 919 C C . GLY A 1 111 ? -12.954 -4.280 36.152 1.00 52.00 111 GLY A C 1
ATOM 920 O O . GLY A 1 111 ? -13.642 -4.021 37.130 1.00 52.00 111 GLY A O 1
ATOM 921 N N . VAL A 1 112 ? -12.322 -5.441 35.980 1.00 46.91 112 VAL A N 1
ATOM 922 C CA . VAL A 1 112 ? -11.626 -6.167 37.049 1.00 46.91 112 VAL A CA 1
ATOM 923 C C . VAL A 1 112 ? -10.413 -6.832 36.400 1.00 46.91 112 VAL A C 1
ATOM 925 O O . VAL A 1 112 ? -10.535 -7.645 35.487 1.00 46.91 112 VAL A O 1
ATOM 928 N N . CYS A 1 113 ? -9.225 -6.466 36.866 1.00 51.50 113 CYS A N 1
ATOM 929 C CA . CYS A 1 113 ? -8.015 -7.246 36.667 1.00 51.50 113 CYS A CA 1
ATOM 930 C C . CYS A 1 113 ? -8.234 -8.656 37.246 1.00 51.50 113 CYS A C 1
ATOM 932 O O . CYS A 1 113 ? -8.346 -8.801 38.460 1.00 51.50 113 CYS A O 1
ATOM 934 N N . GLY A 1 114 ? -8.317 -9.701 36.416 1.00 48.69 114 GLY A N 1
ATOM 935 C CA . GLY A 1 114 ? -8.359 -11.058 36.975 1.00 48.69 114 GLY A CA 1
ATOM 936 C C . GLY A 1 114 ? -8.713 -12.219 36.058 1.00 48.69 114 GLY A C 1
ATOM 937 O O . GLY A 1 114 ? -8.155 -13.286 36.276 1.00 48.69 114 GLY A O 1
ATOM 938 N N . ASP A 1 115 ? -9.547 -12.046 35.031 1.00 50.19 115 ASP A N 1
ATOM 939 C CA . ASP A 1 115 ? -9.934 -13.170 34.166 1.00 50.19 115 ASP A CA 1
ATOM 940 C C . ASP A 1 115 ? -9.455 -12.958 32.728 1.00 50.19 115 ASP A C 1
ATOM 942 O O . ASP A 1 115 ? -9.935 -12.086 32.005 1.00 50.19 115 ASP A O 1
ATOM 946 N N . LEU A 1 116 ? -8.525 -13.814 32.293 1.00 51.59 116 LEU A N 1
ATOM 947 C CA . LEU A 1 116 ? -8.058 -14.003 30.908 1.00 51.59 116 LEU A CA 1
ATOM 948 C C . LEU A 1 116 ? -9.170 -14.548 29.971 1.00 51.59 116 LEU A C 1
ATOM 950 O O . LEU A 1 116 ? -8.903 -15.343 29.074 1.00 51.59 116 LEU A O 1
ATOM 954 N N . GLY A 1 117 ? -10.429 -14.175 30.211 1.00 50.66 117 GLY A N 1
ATOM 955 C CA . GLY A 1 117 ? -11.611 -14.732 29.552 1.00 50.66 117 GLY A CA 1
ATOM 956 C C . GLY A 1 117 ? -12.541 -13.707 28.905 1.00 50.66 117 GLY A C 1
ATOM 957 O O . GLY A 1 117 ? -13.497 -14.117 28.257 1.00 50.66 117 GLY A O 1
ATOM 958 N N . ASN A 1 118 ? -12.289 -12.401 29.046 1.00 59.97 118 ASN A N 1
ATOM 959 C CA . ASN A 1 118 ? -13.052 -11.394 28.307 1.00 59.97 118 ASN A CA 1
ATOM 960 C C . ASN A 1 118 ? -12.429 -11.196 26.922 1.00 59.97 118 ASN A C 1
ATOM 962 O O . ASN A 1 118 ? -11.278 -10.769 26.820 1.00 59.97 118 ASN A O 1
ATOM 966 N N . ASP A 1 119 ? -13.201 -11.508 25.877 1.00 72.00 119 ASP A N 1
ATOM 967 C CA . ASP A 1 119 ? -12.846 -11.292 24.474 1.00 72.00 119 ASP A CA 1
ATOM 968 C C . ASP A 1 119 ? -12.333 -9.860 24.279 1.00 72.00 119 ASP A C 1
ATOM 970 O O . ASP A 1 119 ? -13.103 -8.899 24.334 1.00 72.00 119 ASP A O 1
ATOM 974 N N . LEU A 1 120 ? -11.025 -9.709 24.064 1.00 81.62 120 LEU A N 1
ATOM 975 C CA . LEU A 1 120 ? -10.417 -8.417 23.768 1.00 81.62 120 LEU A CA 1
ATOM 976 C C . LEU A 1 120 ? -11.050 -7.878 22.483 1.00 81.62 120 LEU A C 1
ATOM 978 O O . LEU A 1 120 ? -10.955 -8.502 21.428 1.00 81.62 120 LEU A O 1
ATOM 982 N N . LYS A 1 121 ? -11.710 -6.724 22.576 1.00 91.12 121 LYS A N 1
ATOM 983 C CA . LYS A 1 121 ? -12.286 -6.026 21.426 1.00 91.12 121 LYS A CA 1
ATOM 984 C C . LYS A 1 121 ? -11.512 -4.746 21.155 1.00 91.12 121 LYS A C 1
ATOM 986 O O . LYS A 1 121 ? -11.043 -4.073 22.074 1.00 91.12 121 LYS A O 1
ATOM 991 N N . TRP A 1 122 ? -11.428 -4.395 19.884 1.00 93.88 122 TRP A N 1
ATOM 992 C CA . TRP A 1 122 ? -10.733 -3.219 19.393 1.00 93.88 122 TRP A CA 1
ATOM 993 C C . TRP A 1 122 ? -11.722 -2.290 18.722 1.00 93.88 122 TRP A C 1
ATOM 995 O O . TRP A 1 122 ? -12.438 -2.701 17.816 1.00 93.88 122 TRP A O 1
ATOM 1005 N N . VAL A 1 123 ? -11.742 -1.038 19.151 1.00 95.19 123 VAL A N 1
ATOM 1006 C CA . VAL A 1 123 ? -12.477 0.023 18.479 1.00 95.19 123 VAL A CA 1
ATOM 1007 C C . VAL A 1 123 ? -11.580 0.654 17.416 1.00 95.19 123 VAL A C 1
ATOM 1009 O O . VAL A 1 123 ? -10.438 1.031 17.690 1.00 95.19 123 VAL A O 1
ATOM 1012 N N . VAL A 1 124 ? -12.090 0.761 16.194 1.00 96.19 124 VAL A N 1
ATOM 1013 C CA . VAL A 1 124 ? -11.420 1.405 15.062 1.00 96.19 124 VAL A CA 1
ATOM 1014 C C . VAL A 1 124 ? -12.309 2.543 14.584 1.00 96.19 124 VAL A C 1
ATOM 1016 O O . VAL A 1 124 ? -13.454 2.317 14.199 1.00 96.19 124 VAL A O 1
ATOM 1019 N N . ARG A 1 125 ? -11.778 3.769 14.602 1.00 96.06 125 ARG A N 1
ATOM 1020 C CA . ARG A 1 125 ? -12.447 4.944 14.028 1.00 96.06 125 ARG A CA 1
ATOM 1021 C C . ARG A 1 125 ? -11.802 5.288 12.699 1.00 96.06 125 ARG A C 1
ATOM 1023 O O . ARG A 1 125 ? -10.582 5.464 12.634 1.00 96.06 125 ARG A O 1
ATOM 1030 N N . SER A 1 126 ? -12.614 5.380 11.653 1.00 95.25 126 SER A N 1
ATOM 1031 C CA . SER A 1 126 ? -12.157 5.664 10.295 1.00 95.25 126 SER A CA 1
ATOM 1032 C C . SER A 1 126 ? -13.064 6.670 9.592 1.00 95.25 126 SER A C 1
ATOM 1034 O O . SER A 1 126 ? -14.259 6.720 9.864 1.00 95.25 126 SER A O 1
ATOM 1036 N N . GLY A 1 127 ? -12.495 7.486 8.709 1.00 92.62 127 GLY A N 1
ATOM 1037 C CA . GLY A 1 127 ? -13.219 8.490 7.931 1.00 92.62 127 GLY A CA 1
ATOM 1038 C C . GLY A 1 127 ? -12.998 8.292 6.437 1.00 92.62 127 GLY A C 1
ATOM 1039 O O . GLY A 1 127 ? -11.881 7.986 6.002 1.00 92.62 127 GLY A O 1
ATOM 1040 N N . LYS A 1 128 ? -14.060 8.470 5.648 1.00 91.00 128 LYS A N 1
ATOM 1041 C CA . LYS A 1 128 ? -13.959 8.527 4.187 1.00 91.00 128 LYS A CA 1
ATOM 1042 C C . LYS A 1 128 ? -13.282 9.826 3.758 1.00 91.00 128 LYS A C 1
ATOM 1044 O O . LYS A 1 128 ? -13.581 10.894 4.287 1.00 91.00 128 LYS A O 1
ATOM 1049 N N . LEU A 1 129 ? -12.354 9.705 2.820 1.00 85.00 129 LEU A N 1
ATOM 1050 C CA . LEU A 1 129 ? -11.771 10.823 2.098 1.00 85.00 129 LEU A CA 1
ATOM 1051 C C . LEU A 1 129 ? -12.570 11.000 0.815 1.00 85.00 129 LEU A C 1
ATOM 1053 O O . LEU A 1 129 ? -12.932 10.003 0.185 1.00 85.00 129 LEU A O 1
ATOM 1057 N N . ASP A 1 130 ? -12.876 12.247 0.472 1.00 73.56 130 ASP A N 1
ATOM 1058 C CA . ASP A 1 130 ? -13.504 12.546 -0.806 1.00 73.56 130 ASP A CA 1
ATOM 1059 C C . ASP A 1 130 ? -12.575 12.079 -1.929 1.00 73.56 130 ASP A C 1
ATOM 1061 O O . ASP A 1 130 ? -11.350 12.202 -1.831 1.00 73.56 130 ASP A O 1
ATOM 1065 N N . ASP A 1 131 ? -13.159 11.494 -2.973 1.00 54.94 131 ASP A N 1
ATOM 1066 C CA . ASP A 1 131 ? -12.403 11.168 -4.170 1.00 54.94 131 ASP A CA 1
ATOM 1067 C C . ASP A 1 131 ? -11.876 12.486 -4.748 1.00 54.94 131 ASP A C 1
ATOM 1069 O O . ASP A 1 131 ? -12.658 13.354 -5.145 1.00 54.94 131 ASP A O 1
ATOM 1073 N N . ASP A 1 132 ? -10.555 12.634 -4.835 1.00 51.66 132 ASP A N 1
ATOM 1074 C CA . ASP A 1 132 ? -9.971 13.561 -5.795 1.00 51.66 132 ASP A CA 1
ATOM 1075 C C . ASP A 1 132 ? -10.533 13.148 -7.167 1.00 51.66 132 ASP A C 1
ATOM 1077 O O . ASP A 1 132 ? -10.231 12.060 -7.667 1.00 51.66 132 ASP A O 1
ATOM 1081 N N . ILE A 1 133 ? -11.438 13.947 -7.746 1.00 40.88 133 ILE A N 1
ATOM 1082 C CA . ILE A 1 133 ? -12.071 13.628 -9.031 1.00 40.88 133 ILE A CA 1
ATOM 1083 C C . ILE A 1 133 ? -10.972 13.605 -10.095 1.00 40.88 133 ILE A C 1
ATOM 1085 O O . ILE A 1 133 ? -10.567 14.638 -10.624 1.00 40.88 133 ILE A O 1
ATOM 1089 N N . ILE A 1 134 ? -10.502 12.409 -10.444 1.00 42.41 134 ILE A N 1
ATOM 1090 C CA . ILE A 1 134 ? -9.643 12.207 -11.606 1.00 42.41 134 ILE A CA 1
ATOM 1091 C C . ILE A 1 134 ? -10.541 12.341 -12.836 1.00 42.41 134 ILE A C 1
ATOM 1093 O O . ILE A 1 134 ? -11.254 11.403 -13.206 1.00 42.41 134 ILE A O 1
ATOM 1097 N N . SER A 1 135 ? -10.522 13.504 -13.493 1.00 33.41 135 SER A N 1
ATOM 1098 C CA . SER A 1 135 ? -11.108 13.610 -14.829 1.00 33.41 135 SER A CA 1
ATOM 1099 C C . SER A 1 135 ? -10.330 12.670 -15.754 1.00 33.41 135 SER A C 1
ATOM 1101 O O . SER A 1 135 ? -9.126 12.821 -15.959 1.00 33.41 135 SER A O 1
ATOM 1103 N N . SER A 1 136 ? -10.997 11.629 -16.246 1.00 32.91 136 SER A N 1
ATOM 1104 C CA . SER A 1 136 ? -10.395 10.661 -17.157 1.00 32.91 136 SER A CA 1
ATOM 1105 C C . SER A 1 136 ? -10.216 11.335 -18.517 1.00 32.91 136 SER A C 1
ATOM 1107 O O . SER A 1 136 ? -11.144 11.387 -19.323 1.00 32.91 136 SER A O 1
ATOM 1109 N N . GLY A 1 137 ? -9.038 11.898 -18.771 1.00 30.33 137 GLY A N 1
ATOM 1110 C CA . GLY A 1 137 ? -8.654 12.306 -20.116 1.00 30.33 137 GLY A CA 1
ATOM 1111 C C . GLY A 1 137 ? -8.485 11.065 -20.992 1.00 30.33 137 GLY A C 1
ATOM 1112 O O . GLY A 1 137 ? -7.575 10.272 -20.769 1.00 30.33 137 GLY A O 1
ATOM 1113 N N . ASN A 1 138 ? -9.359 10.881 -21.985 1.00 34.62 138 ASN A N 1
ATOM 1114 C CA . ASN A 1 138 ? -9.111 9.957 -23.093 1.00 34.62 138 ASN A CA 1
ATOM 1115 C C . ASN A 1 138 ? -7.888 10.466 -23.871 1.00 34.62 138 ASN A C 1
ATOM 1117 O O . ASN A 1 138 ? -7.997 11.457 -24.592 1.00 34.62 138 ASN A O 1
ATOM 1121 N N . GLY A 1 139 ? -6.739 9.809 -23.728 1.00 31.08 139 GLY A N 1
ATOM 1122 C CA . GLY A 1 139 ? 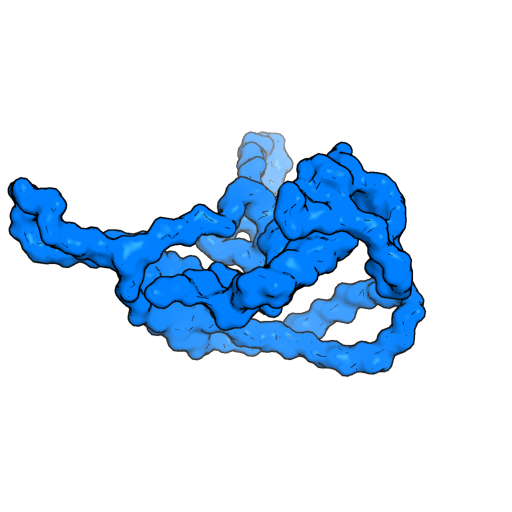-5.514 10.166 -24.438 1.00 31.08 139 GLY A CA 1
ATOM 1123 C C . GLY A 1 139 ? -4.674 8.934 -24.731 1.00 31.08 139 GLY A C 1
ATOM 1124 O O . GLY A 1 139 ? -4.362 8.156 -23.831 1.00 31.08 139 GLY A O 1
ATOM 1125 N N . ASP A 1 140 ? -4.357 8.752 -26.009 1.00 32.66 140 ASP A N 1
ATOM 1126 C CA . ASP A 1 140 ? -3.551 7.660 -26.530 1.00 32.66 140 ASP A CA 1
ATOM 1127 C C . ASP A 1 140 ? -2.178 7.566 -25.855 1.00 32.66 140 ASP A C 1
ATOM 1129 O O . ASP A 1 140 ? -1.530 8.549 -25.502 1.00 32.66 140 ASP A O 1
ATOM 1133 N N . VAL A 1 141 ? -1.742 6.323 -25.690 1.00 45.84 141 VAL A N 1
ATOM 1134 C CA . VAL A 1 141 ? -0.547 5.929 -24.958 1.00 45.84 141 VAL A CA 1
ATOM 1135 C C . VAL A 1 141 ? 0.704 6.322 -25.729 1.00 45.84 141 VAL A C 1
ATOM 1137 O O . VAL A 1 141 ? 1.031 5.641 -26.691 1.00 45.84 141 VAL A O 1
ATOM 1140 N N . ASN A 1 142 ? 1.398 7.373 -25.297 1.00 37.91 142 ASN A N 1
ATOM 1141 C CA . ASN A 1 142 ? 2.846 7.585 -25.436 1.00 37.91 142 ASN A CA 1
ATOM 1142 C C . ASN A 1 142 ? 3.236 8.795 -24.573 1.00 37.91 142 ASN A C 1
ATOM 1144 O O . ASN A 1 142 ? 2.634 9.848 -24.736 1.00 37.91 142 ASN A O 1
ATOM 1148 N N . ASP A 1 143 ? 4.208 8.618 -23.669 1.00 39.94 143 ASP A N 1
ATOM 1149 C CA . ASP A 1 143 ? 4.886 9.664 -22.879 1.00 39.94 143 ASP A CA 1
ATOM 1150 C C . ASP A 1 143 ? 4.021 10.883 -22.512 1.00 39.94 143 ASP A C 1
ATOM 1152 O O . ASP A 1 143 ? 4.157 11.958 -23.094 1.00 39.94 143 ASP A O 1
ATOM 1156 N N . VAL A 1 144 ? 3.139 10.721 -21.524 1.00 35.66 144 VAL A N 1
ATOM 1157 C CA . VAL A 1 144 ? 2.372 11.841 -20.965 1.00 35.66 144 VAL A CA 1
ATOM 1158 C C . VAL A 1 144 ? 2.781 12.072 -19.520 1.00 35.66 144 VAL A C 1
ATOM 1160 O O . VAL A 1 144 ? 2.612 11.207 -18.658 1.00 35.66 144 VAL A O 1
ATOM 1163 N N . ASP A 1 145 ? 3.357 13.252 -19.316 1.00 36.81 145 ASP A N 1
ATOM 1164 C CA . ASP A 1 145 ? 3.561 13.910 -18.035 1.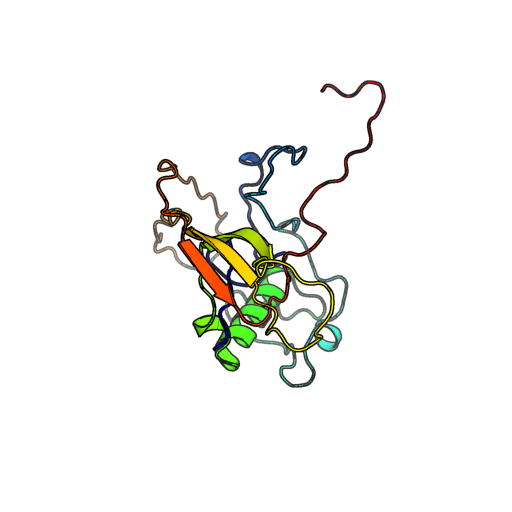00 36.81 145 ASP A CA 1
ATOM 1165 C C . ASP A 1 145 ? 2.207 13.992 -17.319 1.00 36.81 145 ASP A C 1
ATOM 1167 O O . ASP A 1 145 ? 1.229 14.501 -17.874 1.00 36.81 145 ASP A O 1
ATOM 1171 N N . TYR A 1 146 ? 2.117 13.393 -16.136 1.00 39.50 146 TYR A N 1
ATOM 1172 C CA . TYR A 1 146 ? 0.870 13.291 -15.381 1.00 39.50 146 TYR A CA 1
ATOM 1173 C C . TYR A 1 146 ? 0.701 14.575 -14.558 1.00 39.50 146 TYR A C 1
ATOM 1175 O O . TYR A 1 146 ? 0.807 14.548 -13.338 1.00 39.50 146 TYR A O 1
ATOM 1183 N N . ASP A 1 147 ? 0.509 15.713 -15.232 1.00 38.12 147 ASP A N 1
ATOM 1184 C CA . ASP A 1 147 ? 0.136 16.967 -14.570 1.00 38.12 147 ASP A CA 1
ATOM 1185 C C . ASP A 1 147 ? -1.359 16.910 -14.224 1.00 38.12 147 ASP A C 1
ATOM 1187 O O . ASP A 1 147 ? -2.233 17.144 -15.065 1.00 38.12 147 ASP A O 1
ATOM 1191 N N . LEU A 1 148 ? -1.652 16.494 -12.991 1.00 45.22 148 LEU A N 1
ATOM 1192 C CA . LEU A 1 148 ? -2.998 16.467 -12.433 1.00 45.22 148 LEU A CA 1
ATOM 1193 C C . LEU A 1 148 ? -3.183 17.648 -11.478 1.00 45.22 148 LEU A C 1
ATOM 1195 O O . LEU A 1 148 ? -2.931 17.565 -10.278 1.00 45.22 148 LEU A O 1
ATOM 1199 N N . SER A 1 149 ? -3.726 18.749 -11.991 1.00 36.28 149 SER A N 1
ATOM 1200 C CA . SER A 1 149 ? -4.319 19.763 -11.119 1.00 36.28 149 SER A CA 1
ATOM 1201 C C . SER A 1 149 ? -5.648 19.238 -10.558 1.00 36.28 149 SER A C 1
ATOM 1203 O O . SER A 1 149 ? -6.589 18.945 -11.293 1.00 36.28 149 SER A O 1
ATOM 1205 N N . ILE A 1 150 ? -5.700 19.078 -9.233 1.00 45.41 150 ILE A N 1
ATOM 1206 C CA . ILE A 1 150 ? -6.882 18.652 -8.474 1.00 45.41 150 ILE A CA 1
ATOM 1207 C C . ILE A 1 150 ? -7.375 19.856 -7.669 1.00 45.41 150 ILE A C 1
ATOM 1209 O O . ILE A 1 150 ? -6.659 20.344 -6.791 1.00 45.41 150 ILE A O 1
ATOM 1213 N N . ASP A 1 151 ? -8.599 20.305 -7.944 1.00 35.47 151 ASP A N 1
ATOM 1214 C CA . ASP A 1 151 ? -9.304 21.298 -7.131 1.00 35.47 151 ASP A CA 1
ATOM 1215 C C . ASP A 1 151 ? -9.985 20.607 -5.936 1.00 35.47 151 ASP A C 1
ATOM 1217 O O . ASP A 1 151 ? -10.748 19.654 -6.102 1.00 35.47 151 ASP A O 1
ATOM 1221 N N . ARG A 1 152 ? -9.699 21.076 -4.713 1.00 50.12 152 ARG A N 1
ATOM 1222 C CA . ARG A 1 152 ? -10.183 20.465 -3.463 1.00 50.12 152 ARG A CA 1
ATOM 1223 C C . ARG A 1 152 ? -11.615 20.863 -3.115 1.00 50.12 152 ARG A C 1
ATOM 1225 O O . ARG A 1 152 ? -11.966 22.041 -3.130 1.00 50.12 152 ARG A O 1
ATOM 1232 N N . VAL A 1 153 ? -12.381 19.875 -2.655 1.00 38.78 153 VAL A N 1
ATOM 1233 C CA . VAL A 1 153 ? -13.616 20.044 -1.877 1.00 38.78 153 VAL A CA 1
ATOM 1234 C C . VAL A 1 153 ? -13.287 19.854 -0.389 1.00 38.78 153 VAL A C 1
ATOM 1236 O O . VAL A 1 153 ? -12.397 19.085 -0.026 1.00 38.78 153 VAL A O 1
ATOM 1239 N N . GLU A 1 154 ? -13.941 20.622 0.483 1.00 43.28 154 GLU A N 1
ATOM 1240 C CA . GLU A 1 154 ? -13.708 20.598 1.930 1.00 43.28 154 GLU A CA 1
ATOM 1241 C C . GLU A 1 154 ? -14.142 19.276 2.589 1.00 43.28 154 GLU A C 1
ATOM 1243 O O . GLU A 1 154 ? -15.214 18.744 2.309 1.00 43.28 154 GLU A O 1
ATOM 1248 N N . ARG A 1 155 ? -13.318 18.812 3.544 1.00 54.47 155 ARG A N 1
ATOM 1249 C CA . ARG A 1 155 ? -13.514 17.614 4.378 1.00 54.47 155 ARG A CA 1
ATOM 1250 C C . ARG A 1 155 ? -14.859 17.640 5.110 1.00 54.47 155 ARG A C 1
ATOM 1252 O O . ARG A 1 155 ? -14.973 18.292 6.145 1.00 54.47 155 ARG A O 1
ATOM 1259 N N . ASN A 1 156 ? -15.819 16.850 4.637 1.00 49.59 156 ASN A N 1
ATOM 1260 C CA . ASN A 1 156 ? -17.103 16.633 5.316 1.00 49.59 156 ASN A CA 1
ATOM 1261 C C . ASN A 1 156 ? -17.435 15.140 5.530 1.00 49.59 156 ASN A C 1
ATOM 1263 O O . ASN A 1 156 ? -18.599 14.768 5.666 1.00 49.59 156 ASN A O 1
ATOM 1267 N N . GLY A 1 157 ? -16.418 14.272 5.561 1.00 58.97 157 GLY A N 1
ATOM 1268 C CA . GLY A 1 157 ? -16.599 12.831 5.750 1.00 58.97 157 GLY A CA 1
ATOM 1269 C C . GLY A 1 157 ? -17.087 12.460 7.157 1.00 58.97 157 GLY A C 1
ATOM 1270 O O . GLY A 1 157 ? -16.498 12.865 8.160 1.00 58.97 157 GLY A O 1
ATOM 1271 N N . GLU A 1 158 ? -18.145 11.652 7.229 1.00 77.75 158 GLU A N 1
ATOM 1272 C CA . GLU A 1 158 ? -18.630 11.023 8.462 1.00 77.75 158 GLU A CA 1
ATOM 1273 C C . GLU A 1 158 ? -17.567 10.051 9.012 1.00 77.75 158 GLU A C 1
ATOM 1275 O O . GLU A 1 158 ? -17.067 9.183 8.291 1.00 77.75 158 GLU A O 1
ATOM 1280 N N . VAL A 1 159 ? -17.196 10.206 10.289 1.00 88.00 159 VAL A N 1
ATOM 1281 C CA . VAL A 1 159 ? -16.300 9.268 10.980 1.00 88.00 159 VAL A CA 1
ATOM 1282 C C . VAL A 1 159 ? -17.129 8.104 11.505 1.00 88.00 159 VAL A C 1
ATOM 1284 O O . VAL A 1 159 ? -18.028 8.292 12.322 1.00 88.00 159 VAL A O 1
ATOM 1287 N N . VAL A 1 160 ? -16.794 6.899 11.055 1.00 93.69 160 VAL A N 1
ATOM 1288 C CA . VAL A 1 160 ? -17.451 5.651 11.439 1.00 93.69 160 VAL A CA 1
ATOM 1289 C C . VAL A 1 160 ? -16.610 4.930 12.485 1.00 9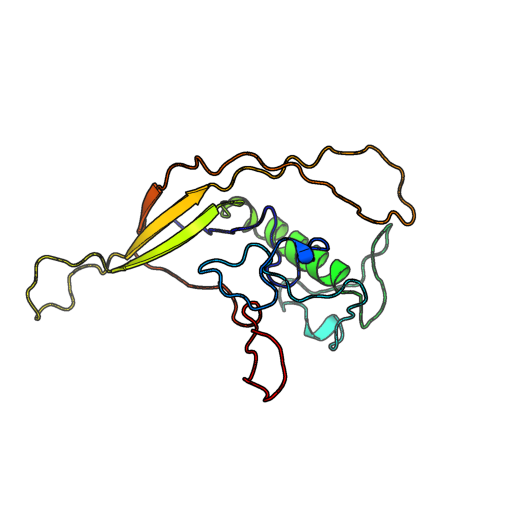3.69 160 VAL A C 1
ATOM 1291 O O . VAL A 1 160 ? -15.383 4.853 12.376 1.00 93.69 160 VAL A O 1
ATOM 1294 N N . GLU A 1 161 ? -17.284 4.384 13.494 1.00 94.69 161 GLU A N 1
ATOM 1295 C CA . GLU A 1 161 ? -16.692 3.543 14.526 1.00 94.69 161 GLU A CA 1
ATOM 1296 C C . GLU A 1 161 ? -17.147 2.091 14.350 1.00 94.69 161 GLU A C 1
ATOM 1298 O O . GLU A 1 161 ? -18.341 1.801 14.283 1.00 94.69 161 GLU A O 1
ATOM 1303 N N . GLU A 1 162 ? -16.187 1.173 14.285 1.00 95.19 162 GLU A N 1
ATOM 1304 C CA . GLU A 1 162 ? -16.429 -0.265 14.174 1.00 95.19 162 GLU A CA 1
ATOM 1305 C C . GLU A 1 162 ? -15.613 -1.027 15.223 1.00 95.19 162 GLU A C 1
ATOM 1307 O O . GLU A 1 162 ? -14.512 -0.619 15.601 1.00 95.19 162 GLU A O 1
ATOM 1312 N N . VAL A 1 163 ? -16.156 -2.155 15.687 1.00 95.25 163 VAL A N 1
ATOM 1313 C CA . VAL A 1 163 ? -15.521 -3.014 16.691 1.00 95.25 163 VAL A CA 1
ATOM 1314 C C . VAL A 1 163 ? -15.034 -4.306 16.042 1.00 95.25 163 VAL A C 1
ATOM 1316 O O . VAL A 1 163 ? -15.791 -4.988 15.353 1.00 95.25 163 VAL A O 1
ATOM 1319 N N . PHE A 1 164 ? -13.778 -4.656 16.302 1.00 94.62 164 PHE A N 1
ATOM 1320 C CA . PHE A 1 164 ? -13.100 -5.823 15.749 1.00 94.62 164 PHE A CA 1
ATOM 1321 C C . PHE A 1 164 ? -12.559 -6.728 16.856 1.00 94.62 164 PHE A C 1
ATOM 1323 O O . PHE A 1 164 ? -12.139 -6.266 17.915 1.00 94.62 164 PHE A O 1
ATOM 1330 N N . ASP A 1 165 ? -12.519 -8.031 16.589 1.00 93.62 165 ASP A N 1
ATOM 1331 C CA . ASP A 1 165 ? -11.898 -9.020 17.482 1.00 93.62 165 ASP A CA 1
ATOM 1332 C C . ASP A 1 165 ? -10.364 -8.922 17.483 1.00 93.62 165 ASP A C 1
ATOM 1334 O O . ASP A 1 165 ? -9.701 -9.252 18.462 1.00 93.62 165 ASP A O 1
ATOM 1338 N N . ALA A 1 166 ? -9.786 -8.465 16.371 1.00 93.25 166 ALA A N 1
ATOM 1339 C CA . ALA A 1 166 ? -8.352 -8.298 16.199 1.00 93.25 166 ALA A CA 1
ATOM 1340 C C . ALA A 1 166 ? -8.057 -7.184 15.192 1.00 93.25 166 ALA A C 1
ATOM 1342 O O . ALA A 1 166 ? -8.828 -6.958 14.259 1.00 93.25 166 ALA A O 1
ATOM 1343 N N . VAL A 1 167 ? -6.909 -6.529 15.359 1.00 95.75 167 VAL A N 1
ATOM 1344 C CA . VAL A 1 167 ? -6.405 -5.503 14.441 1.00 95.75 167 VAL A CA 1
ATOM 1345 C C . VAL A 1 167 ? -4.961 -5.824 14.077 1.00 95.75 167 VAL A C 1
ATOM 1347 O O . VAL A 1 167 ? -4.146 -6.138 14.943 1.00 95.75 167 VAL A O 1
ATOM 1350 N N . VAL A 1 168 ? -4.643 -5.724 12.787 1.00 96.88 168 VAL A N 1
ATOM 1351 C CA . VAL A 1 168 ? -3.275 -5.798 12.265 1.00 96.88 168 VAL A CA 1
ATOM 1352 C C . VAL A 1 168 ? -2.944 -4.447 11.648 1.00 96.88 168 VAL A C 1
ATOM 1354 O O . VAL A 1 168 ? -3.672 -3.967 10.781 1.00 96.88 168 VAL A O 1
ATOM 1357 N N . VAL A 1 169 ? -1.854 -3.826 12.100 1.00 95.75 169 VAL A N 1
ATOM 1358 C CA . VAL A 1 169 ? -1.421 -2.510 11.614 1.00 95.75 169 VAL A CA 1
ATOM 1359 C C . VAL A 1 169 ? -0.329 -2.691 10.565 1.00 95.75 169 VAL A C 1
ATOM 1361 O O . VAL A 1 169 ? 0.735 -3.231 10.854 1.00 95.75 169 VAL A O 1
ATOM 1364 N N . GLY A 1 170 ? -0.607 -2.230 9.345 1.00 94.56 170 GLY A N 1
ATOM 1365 C CA . GLY A 1 170 ? 0.292 -2.306 8.191 1.00 94.56 170 GLY A CA 1
ATOM 1366 C C . GLY A 1 170 ? 0.507 -0.953 7.511 1.00 94.56 170 GLY A C 1
ATOM 1367 O O . GLY A 1 170 ? 0.524 -0.891 6.290 1.00 94.56 170 GLY A O 1
ATOM 1368 N N . ASN A 1 171 ? 0.632 0.133 8.281 1.00 92.81 171 ASN A N 1
ATOM 1369 C CA . ASN A 1 171 ? 0.692 1.510 7.769 1.00 92.81 171 ASN A CA 1
ATOM 1370 C C . ASN A 1 171 ? 2.100 1.996 7.365 1.00 92.81 171 ASN A C 1
ATOM 1372 O O . ASN A 1 171 ? 2.261 3.173 7.068 1.00 92.81 171 ASN A O 1
ATOM 1376 N N . GLY A 1 172 ? 3.112 1.124 7.362 1.00 91.19 172 GLY A N 1
ATOM 1377 C CA . GLY A 1 172 ? 4.479 1.472 6.957 1.00 91.19 172 GLY A CA 1
ATOM 1378 C C . GLY A 1 172 ? 5.229 2.400 7.929 1.00 91.19 172 GLY A C 1
ATOM 1379 O O . GLY A 1 172 ? 4.675 2.918 8.892 1.00 91.19 172 GLY A O 1
ATOM 1380 N N . GLN A 1 173 ? 6.534 2.582 7.690 1.00 87.75 173 GLN A N 1
ATOM 1381 C CA . GLN A 1 173 ? 7.423 3.391 8.548 1.00 87.75 173 GLN A CA 1
ATOM 1382 C C . GLN A 1 173 ? 8.369 4.333 7.778 1.00 87.75 173 GLN A C 1
ATOM 1384 O O . GLN A 1 173 ? 9.214 4.979 8.388 1.00 87.75 173 GLN A O 1
ATOM 1389 N N . TYR A 1 174 ? 8.253 4.411 6.447 1.00 88.56 174 TYR A N 1
ATOM 1390 C CA . TYR A 1 174 ? 9.161 5.189 5.585 1.00 88.56 174 TYR A CA 1
ATOM 1391 C C . TYR A 1 174 ? 8.525 6.453 4.984 1.00 88.56 174 TYR A C 1
ATOM 1393 O O . TYR A 1 174 ? 9.111 7.065 4.094 1.00 88.56 174 TYR A O 1
ATOM 1401 N N . SER A 1 175 ? 7.358 6.854 5.488 1.00 87.88 175 SER A N 1
ATOM 1402 C CA . SER A 1 175 ? 6.582 7.987 4.961 1.00 87.88 175 SER A CA 1
ATOM 1403 C C . SER A 1 175 ? 6.759 9.279 5.761 1.00 87.88 175 SER A C 1
ATOM 1405 O O . SER A 1 175 ? 6.588 10.357 5.213 1.00 87.88 175 SER A O 1
ATOM 1407 N N . TYR A 1 176 ? 7.120 9.188 7.045 1.00 87.00 176 TYR A N 1
ATOM 1408 C CA . TYR A 1 176 ? 7.356 10.361 7.891 1.00 87.00 176 TYR A CA 1
ATOM 1409 C C . TYR A 1 176 ? 8.849 10.720 7.885 1.00 87.00 176 TYR A C 1
ATOM 1411 O O . TYR A 1 176 ? 9.662 9.914 8.359 1.00 87.00 176 TYR A O 1
ATOM 1419 N N . PRO A 1 177 ? 9.242 11.895 7.360 1.00 86.00 177 PRO A N 1
ATOM 1420 C CA . PRO A 1 177 ? 10.641 12.294 7.313 1.00 86.00 177 PRO A CA 1
ATOM 1421 C C . PRO A 1 177 ? 11.166 12.607 8.720 1.00 86.00 177 PRO A C 1
ATOM 1423 O O . PRO A 1 177 ? 10.538 13.312 9.504 1.00 86.00 177 PRO A O 1
ATOM 1426 N N . GLN A 1 178 ? 12.358 12.104 9.042 1.00 83.31 178 GLN A N 1
ATOM 1427 C CA . GLN A 1 178 ? 13.088 12.510 10.243 1.00 83.31 178 GLN A CA 1
ATOM 1428 C C . GLN A 1 178 ? 14.127 13.553 9.855 1.00 83.31 178 GLN A C 1
ATOM 1430 O O . GLN A 1 178 ? 15.152 13.226 9.255 1.00 83.31 178 GLN A O 1
ATOM 1435 N N . LEU A 1 179 ? 13.860 14.810 10.197 1.00 81.06 179 LEU A N 1
ATOM 1436 C CA . LEU A 1 179 ? 14.738 15.921 9.857 1.00 81.06 179 LEU A CA 1
ATOM 1437 C C . LEU A 1 179 ? 15.556 16.343 11.082 1.00 81.06 179 LEU A C 1
ATOM 1439 O O . LEU A 1 179 ? 14.986 16.772 12.088 1.00 81.06 179 LEU A O 1
ATOM 1443 N N . PRO A 1 180 ? 16.895 16.212 11.044 1.00 83.00 180 PRO A N 1
ATOM 1444 C CA . PRO A 1 180 ? 17.729 16.689 12.132 1.00 83.00 180 PRO A CA 1
ATOM 1445 C C . PRO A 1 180 ? 17.708 18.220 12.180 1.00 83.00 180 PRO A C 1
ATOM 1447 O O . PRO A 1 180 ? 17.738 18.890 11.150 1.00 83.00 180 PRO A O 1
ATOM 1450 N N . S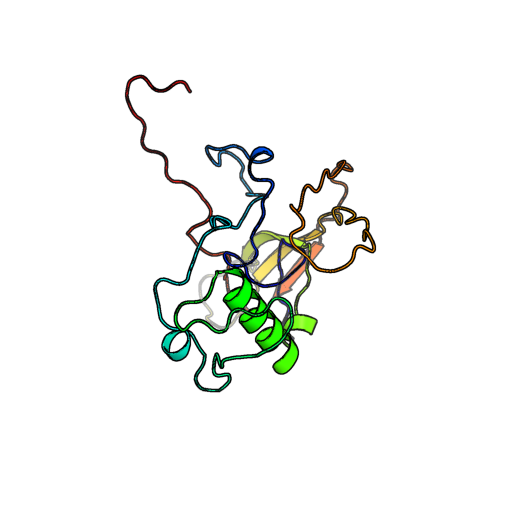ER A 1 181 ? 17.730 18.783 13.389 1.00 82.38 181 SER A N 1
ATOM 1451 C CA . SER A 1 181 ? 17.925 20.223 13.561 1.00 82.38 181 SER A CA 1
ATOM 1452 C C . SER A 1 181 ? 19.365 20.592 13.193 1.00 82.38 181 SER A C 1
ATOM 1454 O O . SER A 1 181 ? 20.317 20.121 13.822 1.00 82.38 181 SER A O 1
ATOM 1456 N N . ILE A 1 182 ? 19.534 21.432 12.171 1.00 84.56 182 ILE A N 1
ATOM 1457 C CA . ILE A 1 182 ? 20.837 21.917 11.707 1.00 84.56 182 ILE A CA 1
ATOM 1458 C C . ILE A 1 182 ? 20.919 23.415 12.005 1.00 84.56 182 ILE A C 1
ATOM 1460 O O . ILE A 1 182 ? 20.028 24.191 11.669 1.00 84.56 182 ILE A O 1
ATOM 1464 N N . LYS A 1 183 ? 22.001 23.863 12.651 1.00 85.12 183 LYS A N 1
ATOM 1465 C CA . LYS A 1 183 ? 22.198 25.298 12.907 1.00 85.12 183 LYS A CA 1
ATOM 1466 C C . LYS A 1 183 ? 22.295 26.052 11.577 1.00 85.12 183 LYS A C 1
ATOM 1468 O O . LYS A 1 183 ? 23.192 25.773 10.789 1.00 85.12 183 LYS A O 1
ATOM 1473 N N . GLY A 1 184 ? 21.423 27.039 11.381 1.00 83.62 184 GLY A N 1
ATOM 1474 C CA . GLY A 1 184 ? 21.421 27.904 10.196 1.00 83.62 184 GLY A CA 1
ATOM 1475 C C . GLY A 1 184 ? 20.391 27.541 9.125 1.00 83.62 184 GLY A C 1
ATOM 1476 O O . GLY A 1 184 ? 20.326 28.244 8.123 1.00 83.62 184 GLY A O 1
ATOM 1477 N N . THR A 1 185 ? 19.574 26.503 9.324 1.00 78.81 185 THR A N 1
ATOM 1478 C CA . THR A 1 185 ? 18.371 26.281 8.506 1.00 78.81 185 THR A CA 1
ATOM 1479 C C . THR A 1 185 ? 17.195 27.081 9.071 1.00 78.81 185 THR A C 1
ATOM 1481 O O . THR A 1 185 ? 17.070 27.223 10.289 1.00 78.81 185 THR A O 1
ATOM 1484 N N . TYR A 1 186 ? 16.365 27.643 8.192 1.00 60.00 186 TYR A N 1
ATOM 1485 C CA . TYR A 1 186 ? 15.158 28.385 8.569 1.00 60.00 186 TYR A CA 1
ATOM 1486 C C . TYR A 1 186 ? 14.103 27.409 9.124 1.00 60.00 186 TYR A C 1
ATOM 1488 O O . TYR A 1 186 ? 13.921 26.340 8.544 1.00 60.00 186 TYR A O 1
ATOM 1496 N N . ASN A 1 187 ? 13.469 27.770 10.247 1.00 57.94 187 ASN A N 1
ATOM 1497 C CA . ASN A 1 187 ? 12.239 27.138 10.743 1.00 57.94 187 ASN A CA 1
ATOM 1498 C C . ASN A 1 187 ? 11.031 27.851 10.144 1.00 57.94 187 ASN A C 1
ATOM 1500 O O . ASN A 1 187 ? 11.107 29.101 10.056 1.00 57.94 187 ASN A O 1
#